Protein AF-X1NJE8-F1 (afdb_monomer_lite)

Sequence (253 aa):
MLQDQKAALQDTVERIIERQIRETLAQQGIFNPIDKYTRLEVGFPPLNFKLDKPPYLLVISPRDKIESMREISLLPSLNLEEIEDIEARVDKLGVSSLVVELGGFGATYPCLVANKASLQFTIDTATEEWMHQYLVFKPLGFLYLLDLTGVSRNYEITTMNETLASMVSKEIGSIVYEKYYSWYENGGNHNQVEGSGFDFNREMREIRGAVDKYLARGEIEQAEEFMEQKRQYLASMGHYIRKLNQAYFAFHG

Radius of gyration: 20.17 Å; chains: 1; bounding box: 46×48×53 Å

Organism: NCBI:txid412755

pLDDT: mean 89.61, std 12.17, range [33.38, 98.06]

Structure (mmCIF, N/CA/C/O backbone):
data_AF-X1NJE8-F1
#
_entry.id   AF-X1NJE8-F1
#
loop_
_atom_site.group_PDB
_atom_site.id
_atom_site.type_symbol
_atom_site.label_atom_id
_atom_site.label_alt_id
_atom_site.label_comp_id
_atom_site.label_asym_id
_atom_site.label_entity_id
_atom_site.label_seq_id
_atom_site.pdbx_PDB_ins_code
_atom_site.Cartn_x
_atom_site.Cartn_y
_atom_site.Cartn_z
_atom_site.occupancy
_atom_site.B_iso_or_equiv
_atom_site.auth_seq_id
_atom_site.auth_comp_id
_atom_site.auth_asym_id
_atom_site.auth_atom_id
_atom_site.pdbx_PDB_model_num
ATOM 1 N N . MET A 1 1 ? -3.732 22.367 -22.765 1.00 62.56 1 MET A N 1
ATOM 2 C CA . MET A 1 1 ? -2.320 22.503 -23.195 1.00 62.56 1 MET A CA 1
ATOM 3 C C . MET A 1 1 ? -1.371 21.640 -22.363 1.00 62.56 1 MET A C 1
ATOM 5 O O . MET A 1 1 ? -0.774 20.744 -22.935 1.00 62.56 1 MET A O 1
ATOM 9 N N . LEU A 1 2 ? -1.253 21.834 -21.037 1.00 73.06 2 LEU A N 1
ATOM 10 C CA . LEU A 1 2 ? -0.348 21.017 -20.200 1.00 73.06 2 LEU A CA 1
ATOM 11 C C . LEU A 1 2 ? -0.831 19.562 -20.017 1.00 73.06 2 LEU A C 1
ATOM 13 O O . LEU A 1 2 ? -0.029 18.636 -20.060 1.00 73.06 2 LEU A O 1
ATOM 17 N N . GLN A 1 3 ? -2.144 19.349 -19.853 1.00 71.62 3 GLN A N 1
ATOM 18 C CA . GLN A 1 3 ? -2.724 17.998 -19.779 1.00 71.62 3 GLN A CA 1
ATOM 19 C C . GLN A 1 3 ? -2.610 17.242 -21.110 1.00 71.62 3 GLN A C 1
ATOM 21 O O . GLN A 1 3 ? -2.271 16.065 -21.105 1.00 71.62 3 GLN A O 1
ATOM 26 N N . ASP A 1 4 ? -2.790 17.929 -22.240 1.00 73.31 4 ASP A N 1
ATOM 27 C CA . ASP A 1 4 ? -2.650 17.329 -23.576 1.00 73.31 4 ASP A CA 1
ATOM 28 C C . ASP A 1 4 ? -1.197 16.926 -23.865 1.00 73.31 4 ASP A C 1
ATOM 30 O O . ASP A 1 4 ? -0.936 15.848 -24.392 1.00 73.31 4 ASP A O 1
ATOM 34 N N . GLN A 1 5 ? -0.231 17.761 -23.461 1.00 74.25 5 GLN A N 1
ATOM 35 C CA . GLN A 1 5 ? 1.196 17.431 -23.536 1.00 74.25 5 GLN A CA 1
ATOM 36 C C . GLN A 1 5 ? 1.556 16.243 -22.640 1.00 74.25 5 GLN A C 1
ATOM 38 O O . GLN A 1 5 ? 2.324 15.374 -23.047 1.00 74.25 5 GLN A O 1
ATOM 43 N N . LYS A 1 6 ? 0.983 16.184 -21.434 1.00 75.62 6 LYS A N 1
ATOM 44 C CA . LYS A 1 6 ? 1.185 15.070 -20.508 1.00 75.62 6 LYS A CA 1
ATOM 45 C C . LYS A 1 6 ? 0.639 13.758 -21.075 1.00 75.62 6 LYS A C 1
ATOM 47 O O . LYS A 1 6 ? 1.356 12.763 -21.065 1.00 75.62 6 LYS A O 1
ATOM 52 N N . ALA A 1 7 ? -0.575 13.774 -21.623 1.00 76.81 7 ALA A N 1
ATOM 53 C CA . ALA A 1 7 ? -1.177 12.612 -22.272 1.00 76.81 7 ALA A CA 1
ATOM 54 C C . ALA A 1 7 ? -0.350 12.142 -23.482 1.00 76.81 7 ALA A C 1
ATOM 56 O O . ALA A 1 7 ? -0.108 10.950 -23.637 1.00 76.81 7 ALA A O 1
ATOM 57 N N . ALA A 1 8 ? 0.164 13.073 -24.294 1.00 82.06 8 ALA A N 1
ATOM 58 C CA . ALA A 1 8 ? 0.998 12.744 -25.453 1.00 82.06 8 ALA A CA 1
ATOM 59 C C . ALA A 1 8 ? 2.352 12.106 -25.081 1.00 82.06 8 ALA A C 1
ATOM 61 O O . ALA A 1 8 ? 2.905 11.325 -25.856 1.00 82.06 8 ALA A O 1
ATOM 62 N N . LEU A 1 9 ? 2.901 12.438 -23.908 1.00 87.12 9 LEU A N 1
ATOM 63 C CA . LEU A 1 9 ? 4.177 11.902 -23.424 1.00 87.12 9 LEU A CA 1
ATOM 64 C C . LEU A 1 9 ? 4.029 10.632 -22.584 1.00 87.12 9 LEU A C 1
ATOM 66 O O . LEU A 1 9 ? 5.023 9.935 -22.382 1.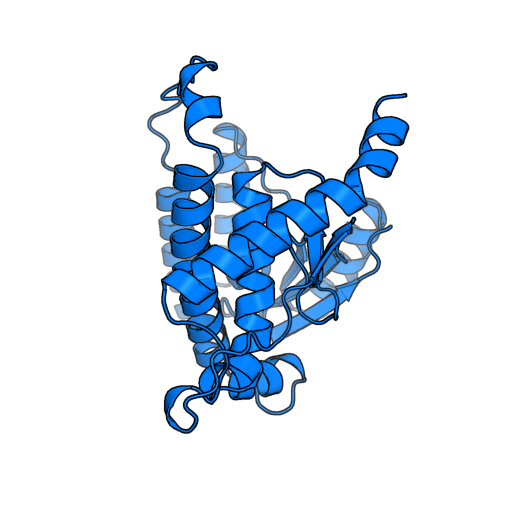00 87.12 9 LEU A O 1
ATOM 70 N N . GLN A 1 10 ? 2.821 10.313 -22.125 1.00 89.06 10 GLN A N 1
ATOM 71 C CA . GLN A 1 10 ? 2.571 9.252 -21.156 1.00 89.06 10 GLN A CA 1
ATOM 72 C C . GLN A 1 10 ? 3.127 7.891 -21.600 1.00 89.06 10 GLN A C 1
ATOM 74 O O . GLN A 1 10 ? 3.989 7.343 -20.918 1.00 89.06 10 GLN A O 1
ATOM 79 N N . ASP A 1 11 ? 2.746 7.404 -22.784 1.00 91.38 11 ASP A N 1
ATOM 80 C CA . ASP A 1 11 ? 3.235 6.118 -23.313 1.00 91.38 11 ASP A CA 1
ATOM 81 C C . ASP A 1 11 ? 4.762 6.094 -23.510 1.00 91.38 11 ASP A C 1
ATOM 83 O O . ASP A 1 11 ? 5.395 5.037 -23.572 1.00 91.38 11 ASP A O 1
ATOM 87 N N . THR A 1 12 ? 5.383 7.260 -23.697 1.00 93.00 12 THR A N 1
ATOM 88 C CA . THR A 1 12 ? 6.843 7.362 -23.821 1.00 93.00 12 THR A CA 1
ATOM 89 C C . THR A 1 12 ? 7.502 7.253 -22.452 1.00 93.00 12 THR A C 1
ATOM 91 O O . THR A 1 12 ? 8.485 6.529 -22.314 1.00 93.00 12 THR A O 1
ATOM 94 N N . VAL A 1 13 ? 6.946 7.926 -21.443 1.00 92.75 13 VAL A N 1
ATOM 95 C CA . VAL A 1 13 ? 7.419 7.868 -20.055 1.00 92.75 13 VAL A CA 1
ATOM 96 C C . VAL A 1 13 ? 7.284 6.454 -19.494 1.00 92.75 13 VAL A C 1
ATOM 98 O O . VAL A 1 13 ? 8.271 5.925 -18.987 1.00 92.75 13 VAL A O 1
ATOM 101 N N . GLU A 1 14 ? 6.119 5.821 -19.655 1.00 95.56 14 GLU A N 1
ATOM 102 C CA . GLU A 1 14 ? 5.864 4.436 -19.230 1.00 95.56 14 GLU A CA 1
ATOM 103 C C . GLU A 1 14 ? 6.935 3.491 -19.793 1.00 95.56 14 GLU A C 1
ATOM 105 O O . GLU A 1 14 ? 7.671 2.863 -19.035 1.00 95.56 14 GLU A O 1
ATOM 110 N N . ARG A 1 15 ? 7.150 3.501 -21.116 1.00 95.94 15 ARG A N 1
ATOM 111 C CA . ARG A 1 15 ? 8.157 2.647 -21.773 1.00 95.94 15 ARG A CA 1
ATOM 112 C C . ARG A 1 15 ? 9.594 2.920 -21.326 1.00 95.94 15 ARG A C 1
ATOM 114 O O . ARG A 1 15 ? 10.413 1.998 -21.296 1.00 95.94 15 ARG A O 1
ATOM 121 N N . ILE A 1 16 ? 9.939 4.178 -21.037 1.00 96.50 16 ILE A N 1
ATOM 122 C CA . ILE A 1 16 ? 11.276 4.535 -20.542 1.00 96.50 16 ILE A CA 1
ATOM 123 C C . ILE A 1 16 ? 11.484 3.951 -19.145 1.00 96.50 16 ILE A C 1
ATOM 125 O O . ILE A 1 16 ? 12.498 3.285 -18.930 1.00 96.50 16 ILE A O 1
ATOM 129 N N . ILE A 1 17 ? 10.528 4.159 -18.238 1.00 96.50 17 ILE A N 1
ATOM 130 C CA . ILE A 1 17 ? 10.595 3.668 -16.858 1.00 96.50 17 ILE A CA 1
ATOM 131 C C . ILE A 1 17 ? 10.585 2.134 -16.840 1.00 96.50 17 ILE A C 1
ATOM 133 O O . ILE A 1 17 ? 11.444 1.530 -16.201 1.00 96.50 17 ILE A O 1
ATOM 137 N N . GLU A 1 18 ? 9.711 1.491 -17.620 1.00 97.31 18 GLU A N 1
ATOM 138 C CA . GLU A 1 18 ? 9.687 0.031 -17.782 1.00 97.31 18 GLU A CA 1
ATOM 139 C C . GLU A 1 18 ? 11.050 -0.511 -18.220 1.00 97.31 18 GLU A C 1
ATOM 141 O O . GLU A 1 18 ? 11.579 -1.477 -17.670 1.00 97.31 18 GLU A O 1
ATOM 146 N N . ARG A 1 19 ? 11.671 0.112 -19.225 1.00 97.25 19 ARG A N 1
ATOM 147 C CA . ARG A 1 19 ? 12.991 -0.324 -19.677 1.00 97.25 19 ARG A CA 1
ATOM 148 C C . ARG A 1 19 ? 14.037 -0.176 -18.572 1.00 97.25 19 ARG A C 1
ATOM 150 O O . ARG A 1 19 ? 14.818 -1.101 -18.382 1.00 97.25 19 ARG A O 1
ATOM 157 N N . GLN A 1 20 ? 14.055 0.953 -17.869 1.00 97.81 20 GLN A N 1
ATOM 158 C CA . GLN A 1 20 ? 15.046 1.235 -16.828 1.00 97.81 20 GLN A CA 1
ATOM 159 C C . GLN A 1 20 ? 14.934 0.269 -15.648 1.00 97.81 20 GLN A C 1
ATOM 161 O O . GLN A 1 20 ? 15.943 -0.303 -15.243 1.00 97.81 20 GLN A O 1
ATOM 166 N N . ILE A 1 21 ? 13.721 0.034 -15.140 1.00 97.81 21 ILE A N 1
ATOM 167 C CA . ILE A 1 21 ? 13.488 -0.925 -14.052 1.00 97.81 21 ILE A CA 1
ATOM 168 C C . ILE A 1 21 ? 13.897 -2.330 -14.506 1.00 97.81 21 ILE A C 1
ATOM 170 O O 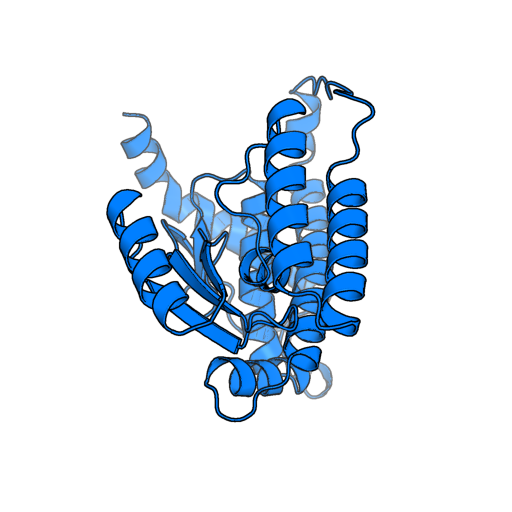. ILE A 1 21 ? 14.650 -3.006 -13.809 1.00 97.81 21 ILE A O 1
ATOM 174 N N . ARG A 1 22 ? 13.479 -2.761 -15.706 1.00 96.81 22 ARG A N 1
ATOM 175 C CA . ARG A 1 22 ? 13.839 -4.082 -16.248 1.00 96.81 22 ARG A CA 1
ATOM 176 C C . ARG A 1 22 ? 15.351 -4.264 -16.395 1.00 96.81 22 ARG A C 1
ATOM 178 O O . ARG A 1 22 ? 15.868 -5.330 -16.074 1.00 96.81 22 ARG A O 1
ATOM 185 N N . GLU A 1 23 ? 16.059 -3.250 -16.890 1.00 96.75 23 GLU A N 1
ATOM 186 C CA . GLU A 1 23 ? 17.522 -3.271 -16.995 1.00 96.75 23 GLU A CA 1
ATOM 187 C C . GLU A 1 23 ? 18.181 -3.381 -15.617 1.00 96.75 23 GLU A C 1
ATOM 189 O O . GLU A 1 23 ? 19.111 -4.167 -15.452 1.00 96.75 23 GLU A O 1
ATOM 194 N N . THR A 1 24 ? 17.690 -2.637 -14.624 1.00 97.56 24 THR A N 1
ATOM 195 C CA . THR A 1 24 ? 18.201 -2.711 -13.251 1.00 97.56 24 THR A CA 1
ATOM 196 C C . THR A 1 24 ? 17.946 -4.082 -12.623 1.00 97.56 24 THR A C 1
ATOM 198 O O . THR A 1 24 ? 18.875 -4.666 -12.074 1.00 97.56 24 THR A O 1
ATOM 201 N N . LEU A 1 25 ? 16.745 -4.652 -12.762 1.00 96.19 25 LEU A N 1
ATOM 202 C CA . LEU A 1 25 ? 16.424 -6.000 -12.269 1.00 96.19 25 LEU A CA 1
ATOM 203 C C . LEU A 1 25 ? 17.357 -7.064 -12.865 1.00 96.19 25 LEU A C 1
ATOM 205 O O . LEU A 1 25 ? 17.932 -7.866 -12.130 1.00 96.19 25 LEU A O 1
ATOM 209 N N . ALA A 1 26 ? 17.581 -7.016 -14.182 1.00 94.38 26 ALA A N 1
ATOM 210 C CA . ALA A 1 26 ? 18.506 -7.918 -14.863 1.00 94.38 26 ALA A CA 1
ATOM 211 C C . ALA A 1 26 ? 19.952 -7.766 -14.354 1.00 94.38 26 ALA A C 1
ATOM 213 O O . ALA A 1 26 ? 20.653 -8.759 -14.176 1.00 94.38 26 ALA A O 1
ATOM 214 N N . GLN A 1 27 ? 20.398 -6.537 -14.066 1.00 95.06 27 GLN A N 1
ATOM 215 C CA . GLN A 1 27 ? 21.717 -6.281 -13.471 1.00 95.06 27 GLN A CA 1
ATOM 216 C C . GLN A 1 27 ? 21.851 -6.842 -12.051 1.00 95.06 27 GLN A C 1
ATOM 218 O O . GLN A 1 27 ? 22.945 -7.252 -11.669 1.00 95.06 27 GLN A O 1
ATOM 223 N N . GLN A 1 28 ? 20.751 -6.902 -11.298 1.00 94.50 28 GLN A N 1
ATOM 224 C CA . GLN A 1 28 ? 20.690 -7.552 -9.985 1.00 94.50 28 GLN A CA 1
ATOM 225 C C . GLN A 1 28 ? 20.483 -9.077 -10.071 1.00 94.50 28 GLN A C 1
ATOM 227 O O . GLN A 1 28 ? 20.353 -9.744 -9.046 1.00 94.50 28 GLN A O 1
ATOM 232 N N . GLY A 1 29 ? 20.454 -9.654 -11.277 1.00 92.38 29 GLY A N 1
ATOM 233 C CA . GLY A 1 29 ? 20.267 -11.091 -11.480 1.00 92.38 29 GLY A CA 1
ATOM 234 C C . GLY A 1 29 ? 18.836 -11.582 -11.235 1.00 92.38 29 GLY A C 1
ATOM 235 O O . GLY A 1 29 ? 18.640 -12.768 -10.971 1.00 92.38 29 GLY A O 1
ATOM 236 N N . ILE A 1 30 ? 17.845 -10.688 -11.292 1.00 93.00 30 ILE A N 1
ATOM 237 C CA . ILE A 1 30 ? 16.425 -11.008 -11.127 1.00 93.00 30 ILE A CA 1
ATOM 238 C C . ILE A 1 30 ? 15.789 -11.075 -12.518 1.00 93.00 30 ILE A C 1
ATOM 240 O O . ILE A 1 30 ? 15.550 -10.040 -13.142 1.00 93.00 30 ILE A O 1
ATOM 244 N N . PHE A 1 31 ? 15.498 -12.285 -13.004 1.00 92.75 31 PHE A N 1
ATOM 245 C CA . PHE A 1 31 ? 14.910 -12.483 -14.331 1.00 92.75 31 PHE A CA 1
ATOM 246 C C . PHE A 1 31 ? 13.511 -13.075 -14.236 1.00 92.75 31 PHE A C 1
ATOM 248 O O . PHE A 1 31 ? 12.556 -12.448 -14.685 1.00 92.75 31 PHE A O 1
ATOM 255 N N . ASN A 1 32 ? 13.360 -14.254 -13.633 1.00 92.81 32 ASN A N 1
ATOM 256 C CA . ASN A 1 32 ? 12.074 -14.923 -13.491 1.00 92.81 32 ASN A CA 1
ATOM 257 C C . ASN A 1 32 ? 11.948 -15.760 -12.201 1.00 92.81 32 ASN A C 1
ATOM 259 O O . ASN A 1 32 ? 12.926 -16.053 -11.507 1.00 92.81 32 ASN A O 1
ATOM 263 N N . PRO A 1 33 ? 10.726 -16.180 -11.829 1.00 90.81 33 PRO A N 1
ATOM 264 C CA . PRO A 1 33 ? 10.485 -16.893 -10.580 1.00 90.81 33 PRO A CA 1
ATOM 265 C C . PRO A 1 33 ? 11.098 -18.299 -10.517 1.00 90.81 33 PRO A C 1
ATOM 267 O O . PRO A 1 33 ? 11.122 -18.898 -9.440 1.00 90.81 33 PRO A O 1
ATOM 270 N N . ILE A 1 34 ? 11.633 -18.832 -11.614 1.00 87.12 34 ILE A N 1
ATOM 271 C CA . ILE A 1 34 ? 12.234 -20.169 -11.682 1.00 87.12 34 ILE A CA 1
ATOM 272 C C . ILE A 1 34 ? 13.732 -20.139 -12.026 1.00 87.12 34 ILE A C 1
ATOM 274 O O . ILE A 1 34 ? 14.297 -21.188 -12.329 1.00 87.12 34 ILE A O 1
ATOM 278 N N . ASP A 1 35 ? 14.408 -18.993 -11.884 1.00 81.69 35 ASP A N 1
ATOM 279 C CA . ASP A 1 35 ? 15.857 -18.829 -12.133 1.00 81.69 35 ASP A CA 1
ATOM 280 C C . ASP A 1 35 ? 16.742 -19.796 -11.330 1.00 81.69 35 ASP A C 1
ATOM 282 O O . ASP A 1 35 ? 17.837 -20.165 -11.741 1.00 81.69 35 ASP A O 1
ATOM 286 N N . LYS A 1 36 ? 16.265 -20.282 -10.177 1.00 79.06 36 LYS A N 1
ATOM 287 C CA . LYS A 1 36 ? 16.987 -21.308 -9.400 1.00 79.06 36 LYS A CA 1
ATOM 288 C C . LYS A 1 36 ? 17.002 -22.682 -10.081 1.00 79.06 36 LYS A C 1
ATOM 290 O O . LYS A 1 36 ? 17.849 -23.511 -9.760 1.00 79.06 36 LYS A O 1
ATOM 295 N N . TYR A 1 37 ? 16.058 -22.932 -10.983 1.00 83.00 37 TYR A N 1
ATOM 296 C CA . TYR A 1 37 ? 15.859 -24.210 -11.670 1.00 83.00 37 TYR A CA 1
ATOM 297 C C . TYR A 1 37 ? 16.186 -24.132 -13.164 1.00 83.00 37 TYR A C 1
ATOM 299 O O . TYR A 1 37 ? 16.364 -25.164 -13.808 1.00 83.00 37 TYR A O 1
ATOM 307 N N . THR A 1 38 ? 16.274 -22.923 -13.722 1.00 78.06 38 THR A N 1
ATOM 308 C CA . THR A 1 38 ? 16.538 -22.685 -15.142 1.00 78.06 38 THR A CA 1
ATOM 309 C C . THR A 1 38 ? 17.635 -21.639 -15.303 1.00 78.06 38 THR A C 1
ATOM 311 O O . THR A 1 38 ? 17.716 -20.701 -14.527 1.00 78.06 38 THR A O 1
ATOM 314 N N . ARG A 1 39 ? 18.483 -21.773 -16.327 1.00 80.31 39 ARG A N 1
ATOM 315 C CA . ARG A 1 39 ? 19.496 -20.754 -16.674 1.00 80.31 39 ARG A CA 1
ATOM 316 C C . ARG A 1 39 ? 18.953 -19.724 -17.670 1.00 80.31 39 ARG A C 1
ATOM 318 O O . ARG A 1 39 ? 19.695 -19.229 -18.512 1.00 80.31 39 ARG A O 1
ATOM 325 N N . LEU A 1 40 ? 17.639 -19.516 -17.675 1.00 84.56 40 LEU A N 1
ATOM 326 C CA . LEU A 1 40 ? 16.979 -18.691 -18.672 1.00 84.56 40 LEU A CA 1
ATOM 327 C C . LEU A 1 40 ? 16.975 -17.235 -18.196 1.00 84.56 40 LEU A C 1
ATOM 329 O O . LEU A 1 40 ? 16.181 -16.868 -17.342 1.00 84.56 40 LEU A O 1
ATOM 333 N N . GLU A 1 41 ? 17.824 -16.398 -18.785 1.00 87.00 41 GLU A N 1
ATOM 334 C CA . GLU A 1 41 ? 17.909 -14.957 -18.492 1.00 87.00 41 GLU A CA 1
ATOM 335 C C . GLU A 1 41 ? 16.786 -14.167 -19.195 1.00 87.00 41 GLU A C 1
ATOM 337 O O . GLU A 1 41 ? 17.013 -13.195 -19.914 1.00 87.00 41 GLU A O 1
ATOM 342 N N . VAL A 1 42 ? 15.542 -14.629 -19.041 1.00 88.94 42 VAL A N 1
ATOM 343 C CA . VAL A 1 42 ? 14.348 -13.983 -19.600 1.00 88.94 42 VAL A CA 1
ATOM 344 C C . VAL A 1 42 ? 13.562 -13.327 -18.475 1.00 88.94 42 VAL A C 1
ATOM 346 O O . VAL A 1 42 ? 13.204 -13.988 -17.502 1.00 88.94 42 VAL A O 1
ATOM 349 N N . GLY A 1 43 ? 13.266 -12.036 -18.646 1.00 89.94 43 GLY A N 1
ATOM 350 C CA . GLY A 1 43 ? 12.432 -11.258 -17.733 1.00 89.94 43 GLY A CA 1
ATOM 351 C C . GLY A 1 43 ? 10.981 -11.742 -17.730 1.00 89.94 43 GLY A C 1
ATOM 352 O O . GLY A 1 43 ? 10.282 -11.600 -18.735 1.00 89.94 43 GLY A O 1
ATOM 353 N N . PHE A 1 44 ? 10.524 -12.294 -16.610 1.00 92.44 44 PHE A N 1
ATOM 354 C CA . PHE A 1 44 ? 9.145 -12.713 -16.386 1.00 92.44 44 PHE A CA 1
ATOM 355 C C . PHE A 1 44 ? 8.743 -12.497 -14.910 1.00 92.44 44 PHE A C 1
ATOM 357 O O . PHE A 1 44 ? 9.535 -12.814 -14.027 1.00 92.44 44 PHE A O 1
ATOM 364 N N . PRO A 1 45 ? 7.521 -12.023 -14.605 1.00 93.81 45 PRO A N 1
ATOM 365 C CA . PRO A 1 45 ? 6.518 -11.519 -15.543 1.00 93.81 45 PRO A CA 1
ATOM 366 C C . PRO A 1 45 ? 7.028 -10.281 -16.301 1.00 93.81 45 PRO A C 1
ATOM 368 O O . PRO A 1 45 ? 7.933 -9.598 -15.815 1.00 93.81 45 PRO A O 1
ATOM 371 N N . PRO A 1 46 ? 6.524 -9.987 -17.513 1.00 94.00 46 PRO A N 1
ATOM 372 C CA . PRO A 1 46 ? 6.986 -8.815 -18.242 1.00 94.00 46 PRO A CA 1
ATOM 373 C C . PRO A 1 46 ? 6.538 -7.552 -17.505 1.00 94.00 46 PRO A C 1
ATOM 375 O O . PRO A 1 46 ? 5.349 -7.387 -17.241 1.00 94.00 46 PRO A O 1
ATOM 378 N N . LEU A 1 47 ? 7.479 -6.664 -17.196 1.00 94.69 47 LEU A N 1
ATOM 379 C CA . LEU A 1 47 ? 7.183 -5.381 -16.568 1.00 94.69 47 LEU A CA 1
ATOM 380 C C . LEU A 1 47 ? 6.355 -4.504 -17.514 1.00 94.69 47 LEU A C 1
ATOM 382 O O . LEU A 1 47 ? 6.820 -4.187 -18.611 1.00 94.69 47 LEU A O 1
ATOM 386 N N . ASN A 1 48 ? 5.144 -4.147 -17.088 1.00 95.25 48 ASN A N 1
ATOM 387 C CA . ASN A 1 48 ? 4.215 -3.322 -17.851 1.00 95.25 48 ASN A CA 1
ATOM 388 C C . ASN A 1 48 ? 3.266 -2.585 -16.900 1.00 95.25 48 ASN A C 1
ATOM 390 O O . ASN A 1 48 ? 2.591 -3.234 -16.093 1.00 95.25 48 ASN A O 1
ATOM 394 N N . PHE A 1 49 ? 3.209 -1.259 -17.001 1.00 95.88 49 PHE A N 1
ATOM 395 C CA . PHE A 1 49 ? 2.343 -0.438 -16.157 1.00 95.88 49 PHE A CA 1
ATOM 396 C C . PHE A 1 49 ? 1.720 0.729 -16.924 1.00 95.88 49 PHE A C 1
ATOM 398 O O . PHE A 1 49 ? 2.241 1.189 -17.938 1.00 95.88 49 PHE A O 1
ATOM 405 N N . LYS A 1 50 ? 0.593 1.232 -16.415 1.00 95.25 50 LYS A N 1
ATOM 406 C CA . LYS A 1 50 ? -0.094 2.415 -16.935 1.00 95.25 50 LYS A CA 1
ATOM 407 C C . LYS A 1 50 ? -0.213 3.508 -15.887 1.00 95.25 50 LYS A C 1
ATOM 409 O O . LYS A 1 50 ? -0.631 3.264 -14.758 1.00 95.25 50 LYS A O 1
ATOM 414 N N . LEU A 1 51 ? 0.121 4.730 -16.291 1.00 92.94 51 LEU A N 1
ATOM 415 C CA . LEU A 1 51 ? -0.056 5.944 -15.503 1.00 92.94 51 LEU A CA 1
ATOM 416 C C . LEU A 1 51 ? -1.510 6.416 -15.580 1.00 92.94 51 LEU A C 1
ATOM 418 O O . LEU A 1 51 ? -1.862 7.293 -16.370 1.00 92.94 51 LEU A O 1
ATOM 422 N N . ASP A 1 52 ? -2.363 5.868 -14.729 1.00 90.94 52 ASP A N 1
ATOM 423 C CA . ASP A 1 52 ? -3.788 6.206 -14.689 1.00 90.94 52 ASP A CA 1
ATOM 424 C C . ASP A 1 52 ? -4.252 6.461 -13.247 1.00 90.94 52 ASP A C 1
ATOM 426 O O . ASP A 1 52 ? -3.430 6.566 -12.335 1.00 90.94 52 ASP A O 1
ATOM 430 N N . LYS A 1 53 ? -5.557 6.639 -13.030 1.00 88.50 53 LYS A N 1
ATOM 431 C CA . LYS A 1 53 ? -6.162 6.697 -11.700 1.00 88.50 53 LYS A CA 1
ATOM 432 C C . LYS A 1 53 ? -6.503 5.272 -11.235 1.00 88.50 53 LYS A C 1
ATOM 434 O O . LYS A 1 53 ? -7.428 4.676 -11.793 1.00 88.50 53 LYS A O 1
ATOM 439 N N . PRO A 1 54 ? -5.811 4.728 -10.215 1.00 91.19 54 PRO A N 1
ATOM 440 C CA . PRO A 1 54 ? -6.185 3.451 -9.619 1.00 91.19 54 PRO A CA 1
ATOM 441 C C . PRO A 1 54 ? -7.601 3.500 -9.018 1.00 91.19 54 PRO A C 1
ATOM 443 O O . PRO A 1 54 ? -8.099 4.589 -8.703 1.00 91.19 54 PRO A O 1
ATOM 446 N N . PRO A 1 55 ? -8.266 2.344 -8.837 1.00 92.31 55 PRO A N 1
ATOM 447 C CA . PRO A 1 55 ? -9.520 2.294 -8.094 1.00 92.31 55 PRO A CA 1
ATOM 448 C C . PRO A 1 55 ? -9.321 2.792 -6.656 1.00 92.31 55 PRO A C 1
ATOM 450 O O . PRO A 1 55 ? -8.231 2.693 -6.090 1.00 92.31 55 PRO A O 1
ATOM 453 N N . TYR A 1 56 ? -10.394 3.292 -6.044 1.00 94.12 56 TYR A N 1
ATOM 454 C CA . TYR A 1 56 ? -10.416 3.442 -4.590 1.00 94.12 56 TYR A CA 1
ATOM 455 C C . TYR A 1 56 ? -10.496 2.058 -3.940 1.00 94.12 56 TYR A C 1
ATOM 457 O O . TYR A 1 56 ? -11.031 1.118 -4.533 1.00 94.12 56 TYR A O 1
ATOM 465 N N . LEU A 1 57 ? -10.014 1.933 -2.710 1.00 93.94 57 LEU A N 1
ATOM 466 C CA . LEU A 1 57 ? -10.123 0.703 -1.936 1.00 93.94 57 LEU A CA 1
ATOM 467 C C . LEU A 1 57 ? -10.920 0.964 -0.664 1.00 93.94 57 LEU A C 1
ATOM 469 O O . LEU A 1 57 ? -10.568 1.843 0.114 1.00 93.94 57 LEU A O 1
ATOM 473 N N . LEU A 1 58 ? -11.992 0.206 -0.451 1.00 96.25 58 LEU A N 1
ATOM 474 C CA . LEU A 1 58 ? -12.690 0.151 0.827 1.00 96.25 58 LEU A CA 1
ATOM 475 C C . LEU A 1 58 ? -12.025 -0.904 1.704 1.00 96.25 58 LEU A C 1
ATOM 477 O O . LEU A 1 58 ? -12.171 -2.099 1.451 1.00 96.25 58 LEU A O 1
ATOM 481 N N . VAL A 1 59 ? -11.347 -0.445 2.744 1.00 94.94 59 VAL A N 1
ATOM 482 C CA . VAL A 1 59 ? -10.745 -1.259 3.795 1.00 94.94 59 VAL A CA 1
ATOM 483 C C . VAL A 1 59 ? -11.758 -1.412 4.919 1.00 94.94 59 VAL A C 1
ATOM 485 O O . VAL A 1 59 ? -12.303 -0.427 5.421 1.00 94.94 59 VAL A O 1
ATOM 488 N N . ILE A 1 60 ? -12.024 -2.653 5.313 1.00 95.38 60 ILE A N 1
ATOM 489 C CA . ILE A 1 60 ? -12.939 -2.996 6.399 1.00 95.38 60 ILE A CA 1
ATOM 490 C C . ILE A 1 60 ? -12.145 -3.731 7.468 1.00 95.38 60 ILE A C 1
ATOM 492 O O . ILE A 1 60 ? -11.551 -4.774 7.205 1.00 95.38 60 ILE A O 1
ATOM 496 N N . SER A 1 61 ? -12.187 -3.208 8.683 1.00 95.06 61 SER A N 1
ATOM 497 C CA . SER A 1 61 ? -11.486 -3.722 9.852 1.00 95.06 61 SER A CA 1
ATOM 498 C C . SER A 1 61 ? -12.489 -4.000 10.972 1.00 95.06 61 SER A C 1
ATOM 500 O O . SER A 1 61 ? -13.472 -3.264 11.106 1.00 95.06 61 SER A O 1
ATOM 502 N N . PRO A 1 62 ? -12.315 -5.059 11.775 1.00 95.19 62 PRO A N 1
ATOM 503 C CA . PRO A 1 62 ? -13.118 -5.213 12.975 1.00 95.19 62 PRO A CA 1
ATOM 504 C C . PRO A 1 62 ? -12.757 -4.107 13.980 1.00 95.19 62 PRO A C 1
ATOM 506 O O . PRO A 1 62 ? -11.689 -3.501 13.919 1.00 95.19 62 PRO A O 1
ATOM 509 N N . ARG A 1 63 ? -13.663 -3.805 14.910 1.00 96.25 63 ARG A N 1
ATOM 510 C CA . ARG A 1 63 ? -13.441 -2.708 15.869 1.00 96.25 63 ARG A CA 1
ATOM 511 C C . ARG A 1 63 ? -12.503 -3.090 17.014 1.00 96.25 63 ARG A C 1
ATOM 513 O O . ARG A 1 63 ? -11.900 -2.215 17.627 1.00 96.25 63 ARG A O 1
ATOM 520 N N . ASP A 1 64 ? -12.385 -4.383 17.300 1.00 95.62 64 ASP A N 1
ATOM 521 C CA . ASP A 1 64 ? -11.671 -4.945 18.450 1.00 95.62 64 ASP A CA 1
ATOM 522 C C . ASP A 1 64 ? -10.197 -5.288 18.176 1.00 95.62 64 ASP A C 1
ATOM 524 O O . ASP A 1 64 ? -9.476 -5.638 19.106 1.00 95.62 64 ASP A O 1
ATOM 528 N N . LYS A 1 65 ? -9.723 -5.172 16.929 1.00 93.50 65 LYS A N 1
ATOM 529 C CA . LYS A 1 65 ? -8.319 -5.398 16.551 1.00 93.50 65 LYS A CA 1
ATOM 530 C C . LYS A 1 65 ? -7.951 -4.648 15.273 1.00 93.50 65 LYS A C 1
ATOM 532 O O . LYS A 1 65 ? -8.794 -4.435 14.408 1.00 93.50 65 LYS A O 1
ATOM 537 N N . ILE A 1 66 ? -6.678 -4.287 15.135 1.00 92.38 66 ILE A N 1
ATOM 538 C CA . ILE A 1 66 ? -6.144 -3.680 13.911 1.00 92.38 66 ILE A CA 1
ATOM 539 C C . ILE A 1 66 ? -5.777 -4.794 12.928 1.00 92.38 66 ILE A C 1
ATOM 541 O O . ILE A 1 66 ? -4.684 -5.352 12.977 1.00 92.38 66 ILE A O 1
ATOM 545 N N . GLU A 1 67 ? -6.712 -5.127 12.047 1.00 90.38 67 GLU A N 1
ATOM 546 C CA . GLU A 1 67 ? -6.544 -6.143 11.003 1.00 90.38 67 GLU A CA 1
ATOM 547 C C . GLU A 1 67 ? -7.440 -5.800 9.807 1.00 90.38 67 GLU A C 1
ATOM 549 O O . GLU A 1 67 ? -8.567 -5.333 9.994 1.00 90.38 67 GLU A O 1
ATOM 554 N N . SER A 1 68 ? -6.976 -6.042 8.580 1.00 85.38 68 SER A N 1
ATOM 555 C CA . SER A 1 68 ? -7.831 -5.937 7.394 1.00 85.38 68 SER A CA 1
ATOM 556 C C . SER A 1 68 ? -8.703 -7.194 7.293 1.00 85.38 68 SER A C 1
ATOM 558 O O . SER A 1 68 ? -8.220 -8.287 7.011 1.00 85.38 68 SER A O 1
ATOM 560 N N . MET A 1 69 ? -10.006 -7.069 7.565 1.00 85.88 69 MET A N 1
ATOM 561 C CA . MET A 1 69 ? -10.963 -8.176 7.431 1.00 85.88 69 MET A CA 1
ATOM 562 C C . MET A 1 69 ? -11.402 -8.358 5.979 1.00 85.88 69 MET A C 1
ATOM 564 O O . MET A 1 69 ? -11.722 -9.476 5.557 1.00 85.88 69 MET A O 1
ATOM 568 N N . ARG A 1 70 ? -11.534 -7.260 5.233 1.00 85.81 70 ARG A N 1
ATOM 569 C CA . ARG A 1 70 ? -11.936 -7.292 3.829 1.00 85.81 70 ARG A CA 1
ATOM 570 C C . ARG A 1 70 ? -11.526 -6.014 3.125 1.00 85.81 70 ARG A C 1
ATOM 572 O O . ARG A 1 70 ? -11.719 -4.926 3.656 1.00 85.81 70 ARG A O 1
ATOM 579 N N . GLU A 1 71 ? -11.111 -6.176 1.880 1.00 89.12 71 GLU A N 1
ATOM 580 C CA . GLU A 1 71 ? -10.814 -5.077 0.975 1.00 89.12 71 GLU A CA 1
ATOM 581 C C . GLU A 1 71 ? -11.690 -5.198 -0.269 1.00 89.12 71 GLU A C 1
ATOM 583 O O . GLU A 1 71 ? -11.919 -6.296 -0.787 1.00 89.12 71 GLU A O 1
ATOM 588 N N . ILE A 1 72 ? -12.276 -4.083 -0.698 1.00 90.38 72 ILE A N 1
ATOM 589 C CA . ILE A 1 72 ? -13.195 -4.045 -1.837 1.00 90.38 72 ILE A CA 1
ATOM 590 C C . ILE A 1 72 ? -12.785 -2.900 -2.752 1.00 90.38 72 ILE A C 1
ATOM 592 O O . ILE A 1 72 ? -12.823 -1.738 -2.354 1.00 90.38 72 ILE A O 1
ATOM 596 N N . SER A 1 73 ? -12.429 -3.224 -3.994 1.00 91.94 73 SER A N 1
ATOM 597 C CA . SER A 1 73 ? -12.163 -2.214 -5.015 1.00 91.94 73 SER A CA 1
ATOM 598 C C . SER A 1 73 ? -13.445 -1.461 -5.368 1.00 91.94 73 SER A C 1
ATOM 600 O O . SER A 1 73 ? -14.491 -2.056 -5.636 1.00 91.94 73 SER A O 1
ATOM 602 N N . LEU A 1 74 ? -13.345 -0.140 -5.386 1.00 93.00 74 LEU A N 1
ATOM 603 C CA . LEU A 1 74 ? -14.407 0.796 -5.713 1.00 93.00 74 LEU A CA 1
ATOM 604 C C . LEU A 1 74 ? -14.083 1.550 -7.007 1.00 93.00 74 LEU A C 1
ATOM 606 O O . LEU A 1 74 ? -12.957 1.545 -7.505 1.00 93.00 74 LEU A O 1
ATOM 610 N N . LEU A 1 75 ? -15.086 2.234 -7.554 1.00 89.44 75 LEU A N 1
ATOM 611 C CA . LEU A 1 75 ? -14.912 3.031 -8.764 1.00 89.44 75 LEU A CA 1
ATOM 612 C C . LEU A 1 75 ? -13.973 4.222 -8.511 1.00 89.44 75 LEU A C 1
ATOM 614 O O . LEU A 1 75 ? -14.134 4.914 -7.510 1.00 89.44 75 LEU A O 1
ATOM 618 N N . PRO A 1 76 ? -13.052 4.544 -9.435 1.00 86.75 76 PRO A N 1
ATOM 619 C CA . PRO A 1 76 ? -12.137 5.675 -9.280 1.00 86.75 76 PRO A CA 1
ATOM 620 C C . PRO A 1 76 ? -12.833 7.043 -9.408 1.00 86.75 76 PRO A C 1
ATOM 622 O O . PRO A 1 76 ? -12.226 8.072 -9.121 1.00 86.75 76 PRO A O 1
ATOM 625 N N . SER A 1 77 ? -14.091 7.098 -9.853 1.00 88.75 77 SER A N 1
ATOM 626 C CA . SER A 1 77 ? -14.845 8.340 -10.080 1.00 88.75 77 SER A CA 1
ATOM 627 C C . SER A 1 77 ? -15.663 8.819 -8.877 1.00 88.75 77 SER A C 1
ATOM 629 O O . SER A 1 77 ? -16.424 9.770 -9.035 1.00 88.75 77 SER A O 1
ATOM 631 N N . LEU A 1 78 ? -15.535 8.174 -7.711 1.00 91.88 78 LEU A N 1
ATOM 632 C CA . LEU A 1 78 ? -16.300 8.548 -6.520 1.00 91.88 78 LEU A CA 1
ATOM 633 C C . LEU A 1 78 ? -15.898 9.932 -6.001 1.00 91.88 78 LEU A C 1
ATOM 635 O O . LEU A 1 78 ? -14.711 10.270 -5.938 1.00 91.88 78 LEU A O 1
ATOM 639 N N . ASN A 1 79 ? -16.897 10.720 -5.620 1.00 94.06 79 ASN A N 1
ATOM 640 C CA . ASN A 1 79 ? -16.715 11.979 -4.911 1.00 94.06 79 ASN A CA 1
ATOM 641 C C . ASN A 1 79 ? -16.708 11.764 -3.383 1.00 94.06 79 ASN A C 1
ATOM 643 O O . ASN A 1 79 ? -16.958 10.665 -2.892 1.00 94.06 79 ASN A O 1
ATOM 647 N N . LEU A 1 80 ? -16.390 12.816 -2.620 1.00 93.50 80 LEU A N 1
ATOM 648 C CA . LEU A 1 80 ? -16.247 12.716 -1.164 1.00 93.50 80 LEU A CA 1
ATOM 649 C C . LEU A 1 80 ? -17.556 12.336 -0.452 1.00 93.50 80 LEU A C 1
ATOM 651 O O . LEU A 1 80 ? -17.518 11.536 0.474 1.00 93.50 80 LEU A O 1
ATOM 655 N N . GLU A 1 81 ? -18.696 12.862 -0.896 1.00 95.94 81 GLU A N 1
ATOM 656 C CA . GLU A 1 81 ? -20.003 12.553 -0.303 1.00 95.94 81 GLU A CA 1
ATOM 657 C C . GLU A 1 81 ? -20.361 11.073 -0.506 1.00 95.94 81 GLU A C 1
ATOM 659 O O . GLU A 1 81 ? -20.808 10.403 0.421 1.00 95.94 81 GLU A O 1
ATOM 664 N N . GLU A 1 82 ? -20.086 10.529 -1.695 1.00 96.81 82 GLU A N 1
ATOM 665 C CA . GLU A 1 82 ? -20.275 9.101 -1.981 1.00 96.81 82 GLU A CA 1
ATOM 666 C C . GLU A 1 82 ? -19.351 8.223 -1.131 1.00 96.81 82 GLU A C 1
ATOM 668 O O . GLU A 1 82 ? -19.767 7.173 -0.641 1.00 96.81 82 GLU A O 1
ATOM 673 N N . ILE A 1 83 ? -18.100 8.652 -0.937 1.00 96.38 83 ILE A N 1
ATOM 674 C CA . ILE A 1 83 ? -17.140 7.968 -0.065 1.00 96.38 83 ILE A CA 1
ATOM 675 C C . ILE A 1 83 ? -17.664 7.921 1.376 1.00 96.38 83 ILE A C 1
ATOM 677 O O . ILE A 1 83 ? -17.677 6.854 1.990 1.00 96.38 83 ILE A O 1
ATOM 681 N N . GLU A 1 84 ? -18.115 9.056 1.906 1.00 96.06 84 GLU A N 1
ATOM 682 C CA . GLU A 1 84 ? -18.633 9.159 3.271 1.00 96.06 84 GLU A CA 1
ATOM 683 C C . GLU A 1 84 ? -19.936 8.364 3.459 1.00 96.06 84 GLU A C 1
ATOM 685 O O . GLU A 1 84 ? -20.094 7.709 4.491 1.00 96.06 84 GLU A O 1
ATOM 690 N N . ASP A 1 85 ? -20.834 8.332 2.464 1.00 97.25 85 ASP A N 1
ATOM 691 C CA . ASP A 1 85 ? -22.039 7.485 2.505 1.00 97.25 85 ASP A CA 1
ATOM 692 C C . ASP A 1 85 ? -21.685 5.994 2.555 1.00 97.25 85 ASP A C 1
ATOM 694 O O . ASP A 1 85 ? -22.232 5.248 3.375 1.00 97.25 85 ASP A O 1
ATOM 698 N N . ILE A 1 86 ? -20.747 5.548 1.709 1.00 97.00 86 ILE A N 1
ATOM 699 C CA . ILE A 1 86 ? -20.285 4.155 1.694 1.00 97.00 86 ILE A CA 1
ATOM 700 C C . ILE A 1 86 ? -19.729 3.776 3.066 1.00 97.00 86 ILE A C 1
ATOM 702 O O . ILE A 1 86 ? -20.148 2.766 3.637 1.00 97.00 86 ILE A O 1
ATOM 706 N N . GLU A 1 87 ? -18.831 4.591 3.618 1.00 97.56 87 GLU A N 1
ATOM 707 C CA . GLU A 1 87 ? -18.252 4.350 4.939 1.00 97.56 87 GLU A CA 1
ATOM 708 C C . GLU A 1 87 ? -19.314 4.323 6.037 1.00 97.56 87 GLU A C 1
ATOM 710 O O . GLU A 1 87 ? -19.377 3.366 6.803 1.00 97.56 87 GLU A O 1
ATOM 715 N N . ALA A 1 88 ? -20.214 5.308 6.078 1.00 96.81 88 ALA A N 1
ATOM 716 C CA . ALA A 1 88 ? -21.263 5.380 7.091 1.00 96.81 88 ALA A CA 1
ATOM 717 C C . ALA A 1 88 ? -22.215 4.174 7.037 1.00 96.81 88 ALA A C 1
ATOM 719 O O . ALA A 1 88 ? -22.718 3.712 8.065 1.00 96.81 88 ALA A O 1
ATOM 720 N N . ARG A 1 89 ? -22.489 3.641 5.841 1.00 97.44 89 ARG A N 1
ATOM 721 C CA . ARG A 1 89 ? -23.307 2.432 5.665 1.00 97.44 89 ARG A CA 1
ATOM 722 C C . ARG A 1 89 ? -22.589 1.175 6.132 1.00 97.44 89 ARG A C 1
ATOM 724 O O . ARG A 1 89 ? -23.245 0.297 6.688 1.00 97.44 89 ARG A O 1
ATOM 731 N N . VAL A 1 90 ? -21.281 1.086 5.913 1.00 96.94 90 VAL A N 1
ATOM 732 C CA . VAL A 1 90 ? -20.461 -0.041 6.371 1.00 96.94 90 VAL A CA 1
ATOM 733 C C . VAL A 1 90 ? -20.267 0.021 7.886 1.00 96.94 90 VAL A C 1
ATOM 735 O O . VAL A 1 90 ? -20.446 -0.995 8.551 1.00 96.94 90 VAL A O 1
ATOM 738 N N . ASP A 1 91 ? -20.023 1.203 8.451 1.00 95.38 91 ASP A N 1
ATOM 739 C CA . ASP A 1 91 ? -19.831 1.403 9.892 1.00 95.38 91 ASP A CA 1
ATOM 740 C C . ASP A 1 91 ? -21.077 0.976 10.702 1.00 95.38 91 ASP A C 1
ATOM 742 O O . ASP A 1 91 ? -20.965 0.398 11.786 1.00 95.38 91 ASP A O 1
ATOM 746 N N . LYS A 1 92 ? -22.290 1.131 10.140 1.00 96.75 92 LYS A N 1
ATOM 747 C CA . LYS A 1 92 ? -23.554 0.626 10.729 1.00 96.75 92 LYS A CA 1
ATOM 748 C C . LYS A 1 92 ? -23.606 -0.896 10.904 1.00 96.75 92 LYS A C 1
ATOM 750 O O . LYS A 1 92 ? -24.464 -1.384 11.637 1.00 96.75 92 LYS A O 1
ATOM 755 N N . LEU A 1 93 ? -22.719 -1.645 10.251 1.00 96.25 93 LEU A N 1
ATOM 756 C CA . LEU A 1 93 ? -22.591 -3.095 10.420 1.00 96.25 93 LEU A CA 1
ATOM 757 C C . LEU A 1 93 ? -21.738 -3.473 11.644 1.00 96.25 93 LEU A C 1
ATOM 759 O O . LEU A 1 93 ? -21.497 -4.657 11.867 1.00 96.25 93 LEU A O 1
ATOM 763 N N . GLY A 1 94 ? -21.289 -2.495 12.441 1.00 95.50 94 GLY A N 1
ATOM 764 C CA . GLY A 1 94 ? -20.491 -2.730 13.646 1.00 95.50 94 GLY A CA 1
ATOM 765 C C . GLY A 1 94 ? -19.003 -2.955 13.367 1.00 95.50 94 GLY A C 1
ATOM 766 O O . GLY A 1 94 ? -18.319 -3.581 14.172 1.00 95.50 94 GLY A O 1
ATOM 767 N N . VAL A 1 95 ? -18.507 -2.456 12.235 1.00 96.62 95 VAL A N 1
ATOM 768 C CA . VAL A 1 95 ? -17.107 -2.557 11.789 1.00 96.62 95 VAL A CA 1
ATOM 769 C C . VAL A 1 95 ? -16.516 -1.162 11.590 1.00 96.62 95 VAL A C 1
ATOM 771 O O . VAL A 1 95 ? -17.257 -0.187 11.516 1.00 96.62 95 VAL A O 1
ATOM 774 N N . SER A 1 96 ? -15.195 -1.069 11.476 1.00 96.56 96 SER A N 1
ATOM 775 C CA . SER A 1 96 ? -14.501 0.156 11.080 1.00 96.56 96 SER A CA 1
ATOM 776 C C . SER A 1 96 ? -14.223 0.126 9.583 1.00 96.56 96 SER A C 1
ATOM 778 O O . SER A 1 96 ? -13.666 -0.847 9.076 1.00 96.56 96 SER A O 1
ATOM 780 N N . SER A 1 97 ? -14.578 1.190 8.867 1.00 97.25 97 SER A N 1
ATOM 781 C CA . SER A 1 97 ? -14.306 1.314 7.431 1.00 97.25 97 SER A CA 1
ATOM 782 C C . SER A 1 97 ? -13.444 2.520 7.078 1.00 97.25 97 SER A C 1
ATOM 784 O O . SER A 1 97 ? -13.480 3.552 7.760 1.00 97.25 97 SER A O 1
ATOM 786 N N . LEU A 1 98 ? -12.684 2.395 5.993 1.00 97.31 98 LEU A N 1
ATOM 787 C CA . LEU A 1 98 ? -11.949 3.491 5.379 1.00 97.31 98 LEU A CA 1
ATOM 788 C C . LEU A 1 98 ? -11.856 3.283 3.867 1.00 97.31 98 LEU A C 1
ATOM 790 O O . LEU A 1 98 ? -11.385 2.249 3.408 1.00 97.31 98 LEU A O 1
ATOM 794 N N . VAL A 1 99 ? -12.254 4.284 3.094 1.00 96.81 99 VAL A N 1
ATOM 795 C CA . VAL A 1 99 ? -11.954 4.376 1.670 1.00 96.81 99 VAL A CA 1
ATOM 796 C C . VAL A 1 99 ? -10.645 5.137 1.484 1.00 96.81 99 VAL A C 1
ATOM 798 O O . VAL A 1 99 ? -10.510 6.285 1.929 1.00 96.81 99 VAL A O 1
ATOM 801 N N . VAL A 1 100 ? -9.696 4.493 0.809 1.00 93.06 100 VAL A N 1
ATOM 802 C CA . VAL A 1 100 ? -8.350 5.009 0.534 1.00 93.06 100 VAL A CA 1
ATOM 803 C C . VAL A 1 100 ? -8.088 5.111 -0.963 1.00 93.06 100 VAL A C 1
ATOM 805 O O . VAL A 1 100 ? -8.576 4.303 -1.758 1.00 93.06 100 VAL A O 1
ATOM 808 N N . GLU A 1 101 ? -7.318 6.127 -1.351 1.00 90.88 101 GLU A N 1
ATOM 809 C CA . GLU A 1 101 ? -6.747 6.227 -2.695 1.00 90.88 101 GLU A CA 1
ATOM 810 C C . GLU A 1 101 ? -5.494 5.356 -2.769 1.00 90.88 101 GLU A C 1
ATOM 812 O O . GLU A 1 101 ? -4.637 5.425 -1.888 1.00 90.88 101 GLU A O 1
ATOM 817 N N . LEU A 1 102 ? -5.392 4.540 -3.816 1.00 88.88 102 LEU A N 1
ATOM 818 C CA . LEU A 1 102 ? -4.238 3.676 -4.018 1.00 88.88 102 LEU A CA 1
ATOM 819 C C . LEU A 1 102 ? -3.121 4.401 -4.774 1.00 88.88 102 LEU A C 1
ATOM 821 O O . LEU A 1 102 ? -3.371 5.167 -5.707 1.00 88.88 102 LEU A O 1
ATOM 825 N N . GLY A 1 103 ? -1.877 4.109 -4.390 1.00 84.56 103 GLY A N 1
ATOM 826 C CA . GLY A 1 103 ? -0.684 4.521 -5.131 1.00 84.56 103 GLY A CA 1
ATOM 827 C C . GLY A 1 103 ? -0.479 3.707 -6.407 1.00 84.56 103 GLY A C 1
ATOM 828 O O . GLY A 1 103 ? -0.126 4.268 -7.447 1.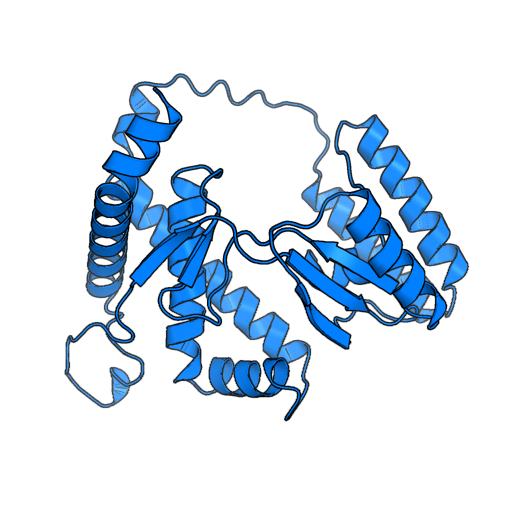00 84.56 103 GLY A O 1
ATOM 829 N N . GLY A 1 104 ? -0.765 2.406 -6.336 1.00 88.69 104 GLY A N 1
ATOM 830 C CA . GLY A 1 104 ? -0.724 1.468 -7.449 1.00 88.69 104 GLY A CA 1
ATOM 831 C C . GLY A 1 104 ? -1.773 0.360 -7.316 1.00 88.69 104 GLY A C 1
ATOM 832 O O . GLY A 1 104 ? -2.489 0.275 -6.318 1.00 88.69 104 GLY A O 1
ATOM 833 N N . PHE A 1 105 ? -1.947 -0.426 -8.380 1.00 90.00 105 PHE A N 1
ATOM 834 C CA . PHE A 1 105 ? -2.893 -1.539 -8.417 1.00 90.00 105 PHE A CA 1
ATOM 835 C C . PHE A 1 105 ? -2.399 -2.685 -9.314 1.00 90.00 105 PHE A C 1
ATOM 837 O O . PHE A 1 105 ? -2.662 -2.729 -10.522 1.00 90.00 105 PHE A O 1
ATOM 844 N N . GLY A 1 106 ? -1.688 -3.633 -8.706 1.00 82.25 106 GLY A N 1
ATOM 845 C CA . GLY A 1 106 ? -1.033 -4.777 -9.347 1.00 82.25 106 GLY A CA 1
ATOM 846 C C . GLY A 1 106 ? -1.927 -5.982 -9.624 1.00 82.25 106 GLY A C 1
ATOM 847 O O . GLY A 1 106 ? -1.503 -6.900 -10.326 1.00 82.25 106 GLY A O 1
ATOM 848 N N . ALA A 1 107 ? -3.181 -5.968 -9.157 1.00 83.44 107 ALA A N 1
ATOM 849 C CA . ALA A 1 107 ? -4.175 -7.009 -9.449 1.00 83.44 107 ALA A CA 1
ATOM 850 C C . ALA A 1 107 ? -4.635 -7.029 -10.924 1.00 83.44 107 ALA A C 1
ATOM 852 O O . ALA A 1 107 ? -5.403 -7.900 -11.333 1.00 83.44 107 ALA A O 1
ATOM 853 N N . THR A 1 108 ? -4.171 -6.071 -11.730 1.00 85.56 108 THR A N 1
ATOM 854 C CA . THR A 1 108 ? -4.406 -5.990 -13.176 1.00 85.56 108 THR A CA 1
ATOM 855 C C . THR A 1 108 ? -3.098 -6.127 -13.947 1.00 85.56 108 THR A C 1
ATOM 857 O O . THR A 1 108 ? -2.015 -5.911 -13.405 1.00 85.56 108 THR A O 1
ATOM 860 N N . TYR A 1 109 ? -3.200 -6.504 -15.222 1.00 86.56 109 TYR A N 1
ATOM 861 C CA . TYR A 1 109 ? -2.073 -6.508 -16.147 1.00 86.56 109 TYR A CA 1
ATOM 862 C C . TYR A 1 109 ? -2.467 -5.757 -17.430 1.00 86.56 109 TYR A C 1
ATOM 864 O O . TYR A 1 109 ? -3.352 -6.240 -18.145 1.00 86.56 109 TYR A O 1
ATOM 872 N N . PRO A 1 110 ? -1.853 -4.599 -17.744 1.00 91.06 110 PRO A N 1
ATOM 873 C CA . PRO A 1 110 ? -0.783 -3.916 -16.997 1.00 91.06 110 PRO A CA 1
ATOM 874 C C . PRO A 1 110 ? -1.232 -3.427 -15.613 1.00 91.06 110 PRO A C 1
ATOM 876 O O . PRO A 1 110 ? -2.426 -3.218 -15.409 1.00 91.06 110 PRO A O 1
ATOM 879 N N . CYS A 1 111 ? -0.297 -3.246 -14.673 1.00 92.44 111 CYS A N 1
ATOM 880 C CA . CYS A 1 111 ? -0.636 -2.646 -13.378 1.00 92.44 111 CYS A CA 1
ATOM 881 C C . CYS A 1 111 ? -0.908 -1.143 -13.533 1.00 92.44 111 CYS A C 1
ATOM 883 O O . CYS A 1 111 ? -0.413 -0.503 -14.463 1.00 92.44 111 CYS A O 1
ATOM 885 N N . LEU A 1 112 ? -1.706 -0.568 -12.636 1.00 93.75 112 LEU A N 1
ATOM 886 C CA . LEU A 1 112 ? -1.987 0.871 -12.641 1.00 93.75 112 LEU A CA 1
ATOM 887 C C . LEU A 1 112 ? -1.103 1.576 -11.617 1.00 93.75 112 LEU A C 1
ATOM 889 O O . LEU A 1 112 ? -0.937 1.070 -10.514 1.00 93.75 112 LEU A O 1
ATOM 893 N N . VAL A 1 113 ? -0.569 2.746 -11.959 1.00 94.06 113 VAL A N 1
ATOM 894 C CA . VAL A 1 113 ? 0.253 3.583 -11.072 1.00 94.06 113 VAL A CA 1
ATOM 895 C C . VAL A 1 113 ? -0.271 5.013 -11.109 1.00 94.06 113 VAL A C 1
ATOM 897 O O . VAL A 1 113 ? -0.544 5.555 -12.181 1.00 94.06 113 VAL A O 1
ATOM 900 N N . ALA A 1 114 ? -0.403 5.641 -9.941 1.00 90.44 114 ALA A N 1
ATOM 901 C CA . ALA A 1 114 ? -0.985 6.967 -9.807 1.00 90.44 114 ALA A CA 1
ATOM 902 C C . ALA A 1 114 ? -0.202 8.036 -10.591 1.00 90.44 114 ALA A C 1
ATOM 904 O O . ALA A 1 114 ? 0.924 8.409 -10.263 1.00 90.44 114 ALA A O 1
ATOM 905 N N . ASN A 1 115 ? -0.858 8.640 -11.583 1.00 85.38 115 ASN A N 1
ATOM 906 C CA . ASN A 1 115 ? -0.267 9.647 -12.475 1.00 85.38 115 ASN A CA 1
ATOM 907 C C . ASN A 1 115 ? -0.073 11.043 -11.832 1.00 85.38 115 ASN A C 1
ATOM 909 O O . ASN A 1 115 ? -0.022 12.057 -12.524 1.00 85.38 115 ASN A O 1
ATOM 913 N N . LYS A 1 116 ? -0.049 11.180 -10.507 1.00 80.50 116 LYS A N 1
ATOM 914 C CA . LYS A 1 116 ? 0.104 12.491 -9.832 1.00 80.50 116 LYS A CA 1
ATOM 915 C C . LYS A 1 116 ? 1.269 12.538 -8.848 1.00 80.50 116 LYS A C 1
ATOM 917 O O . LYS A 1 116 ? 1.424 13.535 -8.150 1.00 80.50 116 LYS A O 1
ATOM 922 N N . ALA A 1 117 ? 2.074 11.486 -8.809 1.00 80.81 117 ALA A N 1
ATOM 923 C CA . ALA A 1 117 ? 3.157 11.350 -7.857 1.00 80.81 117 ALA A CA 1
ATOM 924 C C . ALA A 1 117 ? 4.512 11.816 -8.413 1.00 80.81 117 ALA A C 1
ATOM 926 O O . ALA A 1 117 ? 4.645 12.152 -9.593 1.00 80.81 117 ALA A O 1
ATOM 927 N N . SER A 1 118 ? 5.525 11.853 -7.544 1.00 89.38 118 SER A N 1
ATOM 928 C CA . SER A 1 118 ? 6.905 12.128 -7.946 1.00 89.38 118 SER A CA 1
ATOM 929 C C . SER A 1 118 ? 7.455 11.013 -8.845 1.00 89.38 118 SER A C 1
ATOM 931 O O . SER A 1 118 ? 6.920 9.902 -8.895 1.00 89.38 118 SER A O 1
ATOM 933 N N . LEU A 1 119 ? 8.552 11.299 -9.551 1.00 91.12 119 LEU A N 1
ATOM 934 C CA . LEU A 1 119 ? 9.243 10.292 -10.358 1.00 91.12 119 LEU A CA 1
ATOM 935 C C . LEU A 1 119 ? 9.710 9.108 -9.498 1.00 91.12 119 LEU A C 1
ATOM 937 O O . LEU A 1 119 ? 9.459 7.969 -9.874 1.00 91.12 119 LEU A O 1
ATOM 941 N N . GLN A 1 120 ? 10.317 9.382 -8.337 1.00 91.81 120 GLN A N 1
ATOM 942 C CA . GLN A 1 120 ? 10.743 8.347 -7.390 1.00 91.81 120 GLN A CA 1
ATOM 943 C C . GLN A 1 120 ? 9.567 7.458 -6.979 1.00 91.81 120 GLN A C 1
ATOM 945 O O . GLN A 1 120 ? 9.642 6.247 -7.133 1.00 91.81 120 GLN A O 1
ATOM 950 N N . PHE A 1 121 ? 8.449 8.061 -6.558 1.00 90.75 121 PHE A N 1
ATOM 951 C CA . PHE A 1 121 ? 7.251 7.305 -6.194 1.00 90.75 121 PHE A CA 1
ATOM 952 C C . PHE A 1 121 ? 6.752 6.446 -7.358 1.00 90.75 121 PHE A C 1
ATOM 954 O O . PHE A 1 121 ? 6.419 5.287 -7.169 1.00 90.75 121 PHE A O 1
ATOM 961 N N . THR A 1 122 ? 6.727 6.993 -8.575 1.00 94.44 122 THR A N 1
ATOM 962 C CA . THR A 1 122 ? 6.277 6.253 -9.763 1.00 94.44 122 THR A CA 1
ATOM 963 C C . THR A 1 122 ? 7.144 5.019 -10.016 1.00 94.44 122 THR A C 1
ATOM 965 O O . THR A 1 122 ? 6.614 3.954 -10.322 1.00 94.44 122 THR A O 1
ATOM 968 N N . ILE A 1 123 ? 8.467 5.158 -9.889 1.00 96.06 123 ILE A N 1
ATOM 969 C CA . ILE A 1 123 ? 9.424 4.059 -10.060 1.00 96.06 123 ILE A CA 1
ATOM 970 C C . ILE A 1 123 ? 9.239 3.013 -8.956 1.00 96.06 123 ILE A C 1
ATOM 972 O O . ILE A 1 123 ? 9.141 1.824 -9.267 1.00 96.06 123 ILE A O 1
ATOM 976 N N . ASP A 1 124 ? 9.166 3.450 -7.696 1.00 95.75 124 ASP A N 1
ATOM 977 C CA . ASP A 1 124 ? 8.992 2.570 -6.538 1.00 95.75 124 ASP A CA 1
ATOM 978 C C . ASP A 1 124 ? 7.685 1.784 -6.669 1.00 95.75 124 ASP A C 1
ATOM 980 O O . ASP A 1 124 ? 7.704 0.557 -6.683 1.00 95.75 124 ASP A O 1
ATOM 984 N N . THR A 1 125 ? 6.560 2.466 -6.896 1.00 95.19 125 THR A N 1
ATOM 985 C CA . THR A 1 125 ? 5.252 1.822 -7.048 1.00 95.19 125 THR A CA 1
ATOM 986 C C . THR A 1 125 ? 5.206 0.885 -8.252 1.00 95.19 125 THR A C 1
ATOM 988 O O . THR A 1 125 ? 4.774 -0.252 -8.107 1.00 95.19 125 THR A O 1
ATOM 991 N N . ALA A 1 126 ? 5.687 1.289 -9.434 1.00 96.75 126 ALA A N 1
ATOM 992 C CA . ALA A 1 126 ? 5.707 0.392 -10.596 1.00 96.75 126 ALA A CA 1
ATOM 993 C C . ALA A 1 126 ? 6.521 -0.887 -10.322 1.00 96.75 126 ALA A C 1
ATOM 995 O O . ALA A 1 126 ? 6.138 -1.977 -10.754 1.00 96.75 126 ALA A O 1
ATOM 996 N N . THR A 1 127 ? 7.627 -0.757 -9.584 1.00 97.38 127 THR A N 1
ATOM 997 C CA . THR A 1 127 ? 8.464 -1.890 -9.176 1.00 97.38 127 THR A CA 1
ATOM 998 C C . THR A 1 127 ? 7.766 -2.763 -8.133 1.00 97.38 127 THR A C 1
ATOM 1000 O O . THR A 1 127 ? 7.835 -3.985 -8.231 1.00 97.38 127 THR A O 1
ATOM 1003 N N . GLU A 1 128 ? 7.077 -2.162 -7.165 1.00 97.19 128 GLU A N 1
ATOM 1004 C CA . GLU A 1 128 ? 6.323 -2.851 -6.110 1.00 97.19 128 GLU A CA 1
ATOM 1005 C C . GLU A 1 128 ? 5.180 -3.689 -6.688 1.00 97.19 128 GLU A C 1
ATOM 1007 O O . GLU A 1 128 ? 5.109 -4.895 -6.447 1.00 97.19 128 GLU A O 1
ATOM 1012 N N . GLU A 1 129 ? 4.366 -3.096 -7.565 1.00 96.31 129 GLU A N 1
ATOM 1013 C CA . GLU A 1 129 ? 3.265 -3.802 -8.226 1.00 96.31 129 GLU A CA 1
ATOM 1014 C C . GLU A 1 129 ? 3.766 -4.964 -9.089 1.00 96.31 129 GLU A C 1
ATOM 1016 O O . GLU A 1 129 ? 3.191 -6.056 -9.094 1.00 96.31 129 GLU A O 1
ATOM 1021 N N . TRP A 1 130 ? 4.878 -4.765 -9.801 1.00 96.62 130 TRP A N 1
ATOM 1022 C CA . TRP A 1 130 ? 5.524 -5.848 -10.535 1.00 96.62 130 TRP A CA 1
ATOM 1023 C C . TRP A 1 130 ? 6.086 -6.926 -9.606 1.00 96.62 130 TRP A C 1
ATOM 1025 O O . TRP A 1 130 ? 5.997 -8.115 -9.918 1.00 96.62 130 TRP A O 1
ATOM 1035 N N . MET A 1 131 ? 6.635 -6.544 -8.452 1.00 96.62 131 MET A N 1
ATOM 1036 C CA . MET A 1 131 ? 7.166 -7.490 -7.479 1.00 96.62 131 MET A CA 1
ATOM 1037 C C . MET A 1 131 ? 6.054 -8.374 -6.911 1.00 96.62 131 MET A C 1
ATOM 1039 O O . MET A 1 131 ? 6.253 -9.582 -6.787 1.00 96.62 131 MET A O 1
ATOM 1043 N N . HIS A 1 132 ? 4.855 -7.837 -6.665 1.00 95.62 132 HIS A N 1
ATOM 1044 C CA . HIS A 1 132 ? 3.694 -8.663 -6.324 1.00 95.62 132 HIS A CA 1
ATOM 1045 C C . HIS A 1 132 ? 3.375 -9.674 -7.432 1.00 95.62 132 HIS A C 1
ATOM 1047 O O . HIS A 1 132 ? 3.227 -10.864 -7.149 1.00 95.62 132 HIS A O 1
ATOM 1053 N N . GLN A 1 133 ? 3.357 -9.247 -8.700 1.00 95.25 133 GLN A N 1
ATOM 1054 C CA . GLN A 1 133 ? 3.148 -10.155 -9.837 1.00 95.25 133 GLN A CA 1
ATOM 1055 C C . GLN A 1 133 ? 4.238 -11.235 -9.926 1.00 95.25 133 GLN A C 1
ATOM 1057 O O . GLN A 1 133 ? 3.940 -12.394 -10.214 1.00 95.25 133 GLN A O 1
ATOM 1062 N N . TYR A 1 134 ? 5.499 -10.889 -9.656 1.00 95.38 134 TYR A N 1
ATOM 1063 C CA . TYR A 1 134 ? 6.610 -11.839 -9.599 1.00 95.38 134 TYR A CA 1
ATOM 1064 C C . TYR A 1 134 ? 6.434 -12.842 -8.447 1.00 95.38 134 TYR A C 1
ATOM 1066 O O . TYR A 1 134 ? 6.618 -14.052 -8.626 1.00 95.38 134 TYR A O 1
ATOM 1074 N N . LEU A 1 135 ? 6.049 -12.357 -7.264 1.00 95.81 135 LEU A N 1
ATOM 1075 C CA . LEU A 1 135 ? 5.881 -13.160 -6.055 1.00 95.81 135 LEU A CA 1
ATOM 1076 C C . LEU A 1 135 ? 4.693 -14.117 -6.122 1.00 95.81 135 LEU A C 1
ATOM 1078 O O . LEU A 1 135 ? 4.756 -15.152 -5.463 1.00 95.81 135 LEU A O 1
ATOM 1082 N N . VAL A 1 136 ? 3.661 -13.851 -6.931 1.00 95.06 136 VAL A N 1
ATOM 1083 C CA . VAL A 1 136 ? 2.548 -14.798 -7.160 1.00 95.06 136 VAL A CA 1
ATOM 1084 C C . VAL A 1 136 ? 3.051 -16.177 -7.613 1.00 95.06 136 VAL A C 1
ATOM 1086 O O . VAL A 1 136 ? 2.445 -17.200 -7.299 1.00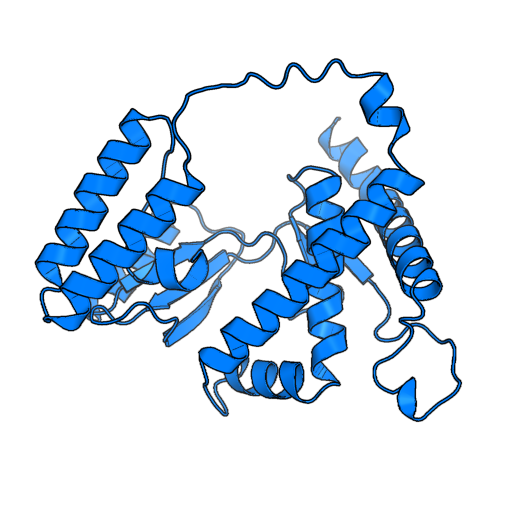 95.06 136 VAL A O 1
ATOM 1089 N N . PHE A 1 137 ? 4.200 -16.237 -8.290 1.00 94.88 137 PHE A N 1
ATOM 1090 C CA . PHE A 1 137 ? 4.841 -17.485 -8.720 1.00 94.88 137 PHE A CA 1
ATOM 1091 C C . PHE A 1 137 ? 5.817 -18.075 -7.681 1.00 94.88 137 PHE A C 1
ATOM 1093 O O . PHE A 1 137 ? 6.534 -19.038 -7.963 1.00 94.88 137 PHE A O 1
ATOM 1100 N N . LYS A 1 138 ? 5.879 -17.498 -6.479 1.00 94.81 138 LYS A N 1
ATOM 1101 C CA . LYS A 1 138 ? 6.653 -17.970 -5.325 1.00 94.81 138 LYS A CA 1
ATOM 1102 C C . LYS A 1 138 ? 5.694 -18.372 -4.198 1.00 94.81 138 LYS A C 1
ATOM 1104 O O . LYS A 1 138 ? 4.581 -17.860 -4.138 1.00 94.81 138 LYS A O 1
ATOM 1109 N N . PRO A 1 139 ? 6.117 -19.232 -3.251 1.00 95.44 139 PRO A N 1
ATOM 1110 C CA . PRO A 1 139 ? 5.237 -19.680 -2.170 1.00 95.44 139 PRO A CA 1
ATOM 1111 C C . PRO A 1 139 ? 4.589 -18.541 -1.371 1.00 95.44 139 PRO A C 1
ATOM 1113 O O . PRO A 1 139 ? 3.395 -18.604 -1.103 1.00 95.44 139 PRO A O 1
ATOM 1116 N N . LEU A 1 140 ? 5.349 -17.490 -1.036 1.00 95.81 140 LEU A N 1
ATOM 1117 C CA . LEU A 1 140 ? 4.834 -16.359 -0.258 1.00 95.81 140 LEU A CA 1
ATOM 1118 C C . LEU A 1 140 ? 3.732 -15.594 -1.007 1.00 95.81 140 LEU A C 1
ATOM 1120 O O . LEU A 1 140 ? 2.634 -15.450 -0.480 1.00 95.81 140 LEU A O 1
ATOM 1124 N N . GLY A 1 141 ? 3.988 -15.162 -2.246 1.00 95.25 141 GLY A N 1
ATOM 1125 C CA . GLY A 1 141 ? 2.992 -14.400 -3.002 1.00 95.25 141 GLY A CA 1
ATOM 1126 C C . GLY A 1 141 ? 1.827 -15.251 -3.501 1.00 95.25 141 GLY A C 1
ATOM 1127 O O . GLY A 1 141 ? 0.727 -14.734 -3.667 1.00 95.25 141 GLY A O 1
ATOM 1128 N N . PHE A 1 142 ? 2.007 -16.564 -3.675 1.00 95.94 142 PHE A N 1
ATOM 1129 C CA . PHE A 1 142 ? 0.880 -17.460 -3.933 1.00 95.94 142 PHE A CA 1
ATOM 1130 C C . PHE A 1 142 ? -0.058 -17.552 -2.723 1.00 95.94 142 PHE A C 1
ATOM 1132 O O . PHE A 1 142 ? -1.273 -17.493 -2.886 1.00 95.94 142 PHE A O 1
ATOM 1139 N N . LEU A 1 143 ? 0.482 -17.656 -1.502 1.00 95.94 143 LEU A N 1
ATOM 1140 C CA . LEU A 1 143 ? -0.338 -17.606 -0.288 1.00 95.94 143 LEU A CA 1
ATOM 1141 C C . LEU A 1 143 ? -1.041 -16.250 -0.149 1.00 95.94 143 LEU A C 1
ATOM 1143 O O . LEU A 1 143 ? -2.209 -16.215 0.222 1.00 95.94 143 LEU A O 1
ATOM 1147 N N . TYR A 1 144 ? -0.368 -15.158 -0.515 1.00 93.56 144 TYR A N 1
ATOM 1148 C CA . TYR A 1 144 ? -0.981 -13.832 -0.548 1.00 93.56 144 TYR A CA 1
ATOM 1149 C C . TYR A 1 144 ? -2.135 -13.741 -1.560 1.00 93.56 144 TYR A C 1
ATOM 1151 O O . TYR A 1 144 ? -3.197 -13.217 -1.246 1.00 93.56 144 TYR A O 1
ATOM 1159 N N . LEU A 1 145 ? -2.004 -14.348 -2.745 1.00 93.38 145 LEU A N 1
ATOM 1160 C CA . LEU A 1 145 ? -3.114 -14.462 -3.698 1.00 93.38 145 LEU A CA 1
ATOM 1161 C C . LEU A 1 145 ? -4.320 -15.212 -3.097 1.00 93.38 145 LEU A C 1
ATOM 1163 O O . LEU A 1 145 ? -5.472 -14.843 -3.344 1.00 93.38 145 LEU A O 1
ATOM 1167 N N . LEU A 1 146 ? -4.085 -16.268 -2.311 1.00 92.94 146 LEU A N 1
ATOM 1168 C CA . LEU A 1 146 ? -5.165 -16.988 -1.625 1.00 92.94 146 LEU A CA 1
ATOM 1169 C C . LEU A 1 146 ? -5.840 -16.139 -0.538 1.00 92.94 146 LEU A C 1
ATOM 1171 O O . LEU A 1 146 ? -7.046 -16.288 -0.331 1.00 92.94 146 LEU A O 1
ATOM 1175 N N . ASP A 1 147 ? -5.095 -15.253 0.123 1.00 89.25 147 ASP A N 1
ATOM 1176 C CA . ASP A 1 147 ? -5.639 -14.268 1.061 1.00 89.25 147 ASP A CA 1
ATOM 1177 C C . ASP A 1 147 ? -6.531 -13.248 0.333 1.00 89.25 147 ASP A C 1
ATOM 1179 O O . ASP A 1 147 ? -7.724 -13.153 0.640 1.00 89.25 147 ASP A O 1
ATOM 1183 N N . LEU A 1 148 ? -6.008 -12.608 -0.723 1.00 85.81 148 LEU A N 1
ATOM 1184 C CA . LEU A 1 148 ? -6.718 -11.610 -1.537 1.00 85.81 148 LEU A CA 1
ATOM 1185 C C . LEU A 1 148 ? -8.015 -12.148 -2.157 1.00 85.81 148 LEU A C 1
ATOM 1187 O O . LEU A 1 148 ? -9.033 -11.458 -2.220 1.00 85.81 148 LEU A O 1
ATOM 1191 N N . THR A 1 149 ? -8.003 -13.401 -2.613 1.00 86.88 149 THR A N 1
ATOM 1192 C CA . THR A 1 149 ? -9.194 -14.062 -3.177 1.00 86.88 149 THR A CA 1
ATOM 1193 C C . THR A 1 149 ? -10.178 -14.543 -2.107 1.00 86.88 149 THR A C 1
ATOM 1195 O O . THR A 1 149 ? -11.286 -14.974 -2.432 1.00 86.88 149 THR A O 1
ATOM 1198 N N . GLY A 1 150 ? -9.804 -14.465 -0.826 1.00 85.56 150 GLY A N 1
ATOM 1199 C CA . GLY A 1 150 ? -10.600 -14.927 0.307 1.00 85.56 150 GLY A CA 1
ATOM 1200 C C . GLY A 1 150 ? -10.644 -16.447 0.468 1.00 85.56 150 GLY A C 1
ATOM 1201 O O . GLY A 1 150 ? -11.447 -16.938 1.259 1.00 85.56 150 GLY A O 1
ATOM 1202 N N . VAL A 1 151 ? -9.804 -17.191 -0.260 1.00 89.25 151 VAL A N 1
ATOM 1203 C CA . VAL A 1 151 ? -9.725 -18.659 -0.193 1.00 89.25 151 VAL A CA 1
ATOM 1204 C C . VAL A 1 151 ? -9.059 -19.114 1.105 1.00 89.25 151 VAL A C 1
ATOM 1206 O O . VAL A 1 151 ? -9.532 -20.055 1.739 1.00 89.25 151 VAL A O 1
ATOM 1209 N N . SER A 1 152 ? -7.971 -18.457 1.512 1.00 88.75 152 SER A N 1
ATOM 1210 C CA . SER A 1 152 ? -7.244 -18.769 2.745 1.00 88.75 152 SER A CA 1
ATOM 1211 C C . SER A 1 152 ? -6.647 -17.499 3.334 1.00 88.75 152 SER A C 1
ATOM 1213 O O . SER A 1 152 ? -5.541 -17.110 2.968 1.00 88.75 152 SER A O 1
ATOM 1215 N N . ARG A 1 153 ? -7.376 -16.872 4.261 1.00 86.50 153 ARG A N 1
ATOM 1216 C CA . ARG A 1 153 ? -6.960 -15.602 4.860 1.00 86.50 153 ARG A CA 1
ATOM 1217 C C . ARG A 1 153 ? -5.847 -15.770 5.882 1.00 86.50 153 ARG A C 1
ATOM 1219 O O . ARG A 1 153 ? -5.943 -16.638 6.752 1.00 86.50 153 ARG A O 1
ATOM 1226 N N . ASN A 1 154 ? -4.823 -14.930 5.791 1.00 88.50 154 ASN A N 1
ATOM 1227 C CA . ASN A 1 154 ? -3.722 -14.885 6.739 1.00 88.50 154 ASN A CA 1
ATOM 1228 C C . ASN A 1 154 ? -3.030 -13.511 6.722 1.00 88.50 154 ASN A C 1
ATOM 1230 O O . ASN A 1 154 ? -2.205 -13.221 5.856 1.00 88.50 154 ASN A O 1
ATOM 1234 N N . TYR A 1 155 ? -3.300 -12.714 7.755 1.00 84.06 155 TYR A N 1
ATOM 1235 C CA . TYR A 1 155 ? -2.720 -11.383 7.934 1.00 84.06 155 TYR A CA 1
ATOM 1236 C C . TYR A 1 155 ? -1.179 -11.374 8.001 1.00 84.06 155 TYR A C 1
ATOM 1238 O O . TYR A 1 155 ? -0.539 -10.429 7.536 1.00 84.06 155 TYR A O 1
ATOM 1246 N N . GLU A 1 156 ? -0.552 -12.428 8.537 1.00 89.00 156 GLU A N 1
ATOM 1247 C CA . GLU A 1 156 ? 0.913 -12.528 8.592 1.00 89.00 156 GLU A CA 1
ATOM 1248 C C . GLU A 1 156 ? 1.510 -12.684 7.190 1.00 89.00 156 GLU A C 1
ATOM 1250 O O . GLU A 1 156 ? 2.532 -12.072 6.886 1.00 89.00 156 GLU A O 1
ATOM 1255 N N . ILE A 1 157 ? 0.848 -13.447 6.312 1.00 93.00 157 ILE A N 1
ATOM 1256 C CA . ILE A 1 157 ? 1.267 -13.599 4.914 1.00 93.00 157 ILE A CA 1
ATOM 1257 C C . ILE A 1 157 ? 1.191 -12.263 4.183 1.00 93.00 157 ILE A C 1
ATOM 1259 O O . ILE A 1 157 ? 2.148 -11.905 3.497 1.00 93.00 157 ILE A O 1
ATOM 1263 N N . THR A 1 158 ? 0.101 -11.517 4.369 1.00 89.06 158 THR A N 1
ATOM 1264 C CA . THR A 1 158 ? -0.056 -10.166 3.818 1.00 89.06 158 THR A CA 1
ATOM 1265 C C . THR A 1 158 ? 1.070 -9.260 4.299 1.00 89.06 158 THR A C 1
ATOM 1267 O O . THR A 1 158 ? 1.821 -8.730 3.486 1.00 89.06 158 THR A O 1
ATOM 1270 N N . THR A 1 159 ? 1.307 -9.203 5.612 1.00 88.88 159 THR A N 1
ATOM 1271 C CA . THR A 1 159 ? 2.383 -8.389 6.202 1.00 88.88 159 THR A CA 1
ATOM 1272 C C . THR A 1 159 ? 3.760 -8.743 5.631 1.00 88.88 159 THR A C 1
ATOM 1274 O O . THR A 1 159 ? 4.538 -7.862 5.261 1.00 88.88 159 THR A O 1
ATOM 1277 N N . MET A 1 160 ? 4.081 -10.037 5.533 1.00 94.19 160 MET A N 1
ATOM 1278 C CA . MET A 1 160 ? 5.357 -10.506 4.987 1.00 94.19 160 MET A CA 1
ATOM 1279 C C . MET A 1 160 ? 5.512 -10.174 3.498 1.00 94.19 160 MET A C 1
ATOM 1281 O O . MET A 1 160 ? 6.601 -9.780 3.074 1.00 94.19 160 MET A O 1
ATOM 1285 N N . ASN A 1 161 ? 4.453 -10.352 2.706 1.00 94.88 161 ASN A N 1
ATOM 1286 C CA . ASN A 1 161 ? 4.475 -10.105 1.268 1.00 94.88 161 ASN A CA 1
ATOM 1287 C C . ASN A 1 161 ? 4.633 -8.610 0.955 1.00 94.88 161 ASN A C 1
ATOM 1289 O O . ASN A 1 161 ? 5.514 -8.260 0.172 1.00 94.88 161 ASN A O 1
ATOM 1293 N N . GLU A 1 162 ? 3.861 -7.748 1.623 1.00 91.88 162 GLU A N 1
ATOM 1294 C CA . GLU A 1 162 ? 3.960 -6.285 1.506 1.00 91.88 162 GLU A CA 1
ATOM 1295 C C . GLU A 1 162 ? 5.333 -5.769 1.956 1.00 91.88 162 GLU A C 1
ATOM 1297 O O . GLU A 1 162 ? 5.973 -4.977 1.265 1.00 91.88 162 GLU A O 1
ATOM 1302 N N . THR A 1 163 ? 5.858 -6.289 3.072 1.00 93.81 163 THR A N 1
ATOM 1303 C CA . THR A 1 163 ? 7.195 -5.910 3.558 1.00 93.81 163 THR A CA 1
ATOM 1304 C C . THR A 1 163 ? 8.274 -6.249 2.531 1.00 93.81 163 THR A C 1
ATOM 1306 O O . THR A 1 163 ? 9.133 -5.417 2.235 1.00 93.81 163 THR A O 1
ATOM 1309 N N . LEU A 1 164 ? 8.240 -7.461 1.963 1.00 96.50 164 LEU A N 1
ATOM 1310 C CA . LEU A 1 164 ? 9.214 -7.881 0.958 1.00 96.50 164 LEU A CA 1
ATOM 1311 C C . LEU A 1 164 ? 9.105 -7.042 -0.321 1.00 96.50 164 LEU A C 1
ATOM 1313 O O . LEU A 1 164 ? 10.132 -6.609 -0.846 1.00 96.50 164 LEU A O 1
ATOM 1317 N N . ALA A 1 165 ? 7.883 -6.815 -0.810 1.00 95.81 165 ALA A N 1
ATOM 1318 C CA . ALA A 1 165 ? 7.642 -6.006 -1.999 1.00 95.81 165 ALA A CA 1
ATOM 1319 C C . ALA A 1 165 ? 8.158 -4.572 -1.808 1.00 95.81 165 ALA A C 1
ATOM 1321 O O . ALA A 1 165 ? 8.928 -4.105 -2.645 1.00 95.81 165 ALA A O 1
ATOM 1322 N N . SER A 1 166 ? 7.858 -3.938 -0.667 1.00 93.12 166 SER A N 1
ATOM 1323 C CA . SER A 1 166 ? 8.302 -2.574 -0.349 1.00 93.12 166 SER A CA 1
ATOM 1324 C C . SER A 1 166 ? 9.819 -2.445 -0.164 1.00 93.12 166 SER A C 1
ATOM 1326 O O . SER A 1 166 ? 10.420 -1.439 -0.541 1.00 93.12 166 SER A O 1
ATOM 1328 N N . MET A 1 167 ? 10.478 -3.447 0.429 1.00 96.19 167 MET A N 1
ATOM 1329 C CA . MET A 1 167 ? 11.939 -3.429 0.566 1.00 96.19 167 MET A CA 1
ATOM 1330 C C . MET A 1 167 ? 12.625 -3.492 -0.800 1.00 96.19 167 MET A C 1
ATOM 1332 O O . MET A 1 167 ? 13.501 -2.678 -1.090 1.00 96.19 167 MET A O 1
ATOM 1336 N N . VAL A 1 168 ? 12.203 -4.437 -1.645 1.00 96.56 168 VAL A N 1
ATOM 1337 C CA . VAL A 1 168 ? 12.791 -4.628 -2.976 1.00 96.56 168 VAL A CA 1
ATOM 1338 C C . VAL A 1 168 ? 12.463 -3.452 -3.893 1.00 96.56 168 VAL A C 1
ATOM 1340 O O . VAL A 1 168 ? 13.341 -3.003 -4.628 1.00 96.56 168 VAL A O 1
ATOM 1343 N N . SER A 1 169 ? 11.238 -2.920 -3.839 1.00 95.69 169 SER A N 1
ATOM 1344 C CA . SER A 1 169 ? 10.825 -1.780 -4.660 1.00 95.69 169 SER A CA 1
ATOM 1345 C C . SER A 1 169 ? 11.676 -0.544 -4.383 1.00 95.69 169 SER A C 1
ATOM 1347 O O . SER A 1 169 ? 12.218 0.031 -5.323 1.00 95.69 169 SER A O 1
ATOM 1349 N N . LYS A 1 170 ? 11.887 -0.198 -3.107 1.00 95.62 170 LYS A N 1
ATOM 1350 C CA . LYS A 1 170 ? 12.719 0.945 -2.697 1.00 95.62 170 LYS A CA 1
ATOM 1351 C C . LYS A 1 170 ? 14.187 0.768 -3.065 1.00 95.62 170 LYS A C 1
ATOM 1353 O O . LYS A 1 170 ? 14.828 1.724 -3.491 1.00 95.62 170 LYS A O 1
ATOM 1358 N N . GLU A 1 171 ? 14.732 -0.438 -2.909 1.00 97.31 171 GLU A N 1
ATOM 1359 C CA . GLU A 1 171 ? 16.129 -0.713 -3.256 1.00 97.31 171 GLU A CA 1
ATOM 1360 C C . GLU A 1 171 ? 16.358 -0.602 -4.770 1.00 97.31 171 GLU A C 1
ATOM 1362 O O . GLU A 1 171 ? 17.218 0.155 -5.223 1.00 97.31 171 GLU A O 1
ATOM 1367 N N . ILE A 1 172 ? 15.539 -1.286 -5.573 1.00 97.75 172 ILE A N 1
ATOM 1368 C CA . ILE A 1 172 ? 15.620 -1.223 -7.037 1.00 97.75 172 ILE A CA 1
ATOM 1369 C C . ILE A 1 172 ? 15.318 0.190 -7.542 1.00 97.75 172 ILE A C 1
ATOM 1371 O O . ILE A 1 172 ? 16.020 0.688 -8.426 1.00 97.75 172 ILE A O 1
ATOM 1375 N N . GLY A 1 173 ? 14.312 0.853 -6.974 1.00 95.81 173 GLY A N 1
ATOM 1376 C CA . GLY A 1 173 ? 13.933 2.210 -7.338 1.00 95.81 173 GLY A CA 1
ATOM 1377 C C . GLY A 1 173 ? 15.027 3.227 -7.038 1.00 95.81 173 GLY A C 1
ATOM 1378 O O . GLY A 1 173 ? 15.319 4.067 -7.888 1.00 95.81 173 GLY A O 1
ATOM 1379 N N . SER A 1 174 ? 15.718 3.100 -5.902 1.00 95.44 174 SER A N 1
ATOM 1380 C CA . SER A 1 174 ? 16.894 3.915 -5.579 1.00 95.44 174 SER A CA 1
ATOM 1381 C C . SER A 1 174 ? 18.020 3.727 -6.602 1.00 95.44 174 SER A C 1
ATOM 1383 O O . SER A 1 174 ? 18.552 4.718 -7.102 1.00 95.44 174 SER A O 1
ATOM 1385 N N . ILE A 1 175 ? 18.320 2.484 -7.003 1.00 96.81 175 ILE A N 1
ATOM 1386 C CA . ILE A 1 175 ? 19.343 2.196 -8.025 1.00 96.81 175 ILE A CA 1
ATOM 1387 C C . ILE A 1 175 ? 18.951 2.794 -9.384 1.00 96.81 175 ILE A C 1
ATOM 1389 O O . ILE A 1 175 ? 19.788 3.382 -10.075 1.00 96.81 175 ILE A O 1
ATOM 1393 N N . VAL A 1 176 ? 17.682 2.663 -9.791 1.00 96.62 176 VAL A N 1
ATOM 1394 C CA . VAL A 1 176 ? 17.167 3.289 -11.021 1.00 96.62 176 VAL A CA 1
ATOM 1395 C C . VAL A 1 176 ? 17.331 4.807 -10.944 1.00 96.62 176 VAL A C 1
ATOM 1397 O O . VAL A 1 176 ? 17.833 5.421 -11.888 1.00 96.62 176 VAL A O 1
ATOM 1400 N N . TYR A 1 177 ? 16.939 5.417 -9.830 1.00 92.25 177 TYR A N 1
ATOM 1401 C CA . TYR A 1 177 ? 17.004 6.861 -9.666 1.00 92.25 177 TYR A CA 1
ATOM 1402 C C . TYR A 1 177 ? 18.439 7.386 -9.727 1.00 92.25 177 TYR A C 1
ATOM 1404 O O . TYR A 1 177 ? 18.743 8.291 -10.505 1.00 92.25 177 TYR A O 1
ATOM 1412 N N . GLU A 1 178 ? 19.355 6.761 -8.992 1.00 92.75 178 GLU A N 1
ATOM 1413 C CA . GLU A 1 178 ? 20.762 7.154 -8.960 1.00 92.75 178 GLU A CA 1
ATOM 1414 C C . GLU A 1 178 ? 21.429 7.001 -10.339 1.00 92.75 178 GLU A C 1
ATOM 1416 O O . GLU A 1 178 ? 22.149 7.890 -10.806 1.00 92.75 178 GLU A O 1
ATOM 1421 N N . LYS A 1 179 ? 21.124 5.914 -11.053 1.00 94.19 179 LYS A N 1
ATOM 1422 C CA . LYS A 1 179 ? 21.709 5.616 -12.365 1.00 94.19 179 LYS A CA 1
ATOM 1423 C C . LYS A 1 179 ? 21.174 6.499 -13.494 1.00 94.19 179 LYS A C 1
ATOM 1425 O O . LYS A 1 179 ? 21.939 6.872 -14.384 1.00 94.19 179 LYS A O 1
ATOM 1430 N N . TYR A 1 180 ? 19.874 6.797 -13.501 1.00 94.12 180 TYR A N 1
ATOM 1431 C CA . TYR A 1 180 ? 19.207 7.451 -14.635 1.00 94.12 180 TYR A CA 1
ATOM 1432 C C . TYR A 1 180 ? 18.707 8.871 -14.348 1.00 94.12 180 TYR A C 1
ATOM 1434 O O . TYR A 1 180 ? 18.217 9.509 -15.276 1.00 94.12 180 TYR A O 1
ATOM 1442 N N . TYR A 1 181 ? 18.785 9.366 -13.110 1.00 92.06 181 TYR A N 1
ATOM 1443 C CA . TYR A 1 181 ? 18.197 10.657 -12.732 1.00 92.06 181 TYR A CA 1
ATOM 1444 C C . TYR A 1 181 ? 19.023 11.464 -11.713 1.00 92.06 181 TYR A C 1
ATOM 1446 O O . TYR A 1 181 ? 18.639 12.585 -11.390 1.00 92.06 181 TYR A O 1
ATOM 1454 N N . SER A 1 182 ? 20.192 10.988 -11.269 1.00 81.31 182 SER A N 1
ATOM 1455 C CA . SER A 1 182 ? 21.056 11.696 -10.296 1.00 81.31 182 SER A CA 1
ATOM 1456 C C . SER A 1 182 ? 21.457 13.124 -10.703 1.00 81.31 182 SER A C 1
ATOM 1458 O O . SER A 1 182 ? 21.683 13.982 -9.852 1.00 81.31 182 SER A O 1
ATOM 1460 N N . TRP A 1 183 ? 21.502 13.440 -12.000 1.00 73.31 183 TRP A N 1
ATOM 1461 C CA . TRP A 1 183 ? 21.794 14.798 -12.480 1.00 73.31 183 TRP A CA 1
ATOM 1462 C C . TRP A 1 183 ? 20.641 15.794 -12.292 1.00 73.31 183 TRP A C 1
ATOM 1464 O O . TRP A 1 183 ? 20.883 16.999 -12.362 1.00 73.31 183 TRP A O 1
ATOM 1474 N N . TYR A 1 184 ? 19.408 15.331 -12.056 1.00 62.69 184 TYR A N 1
ATOM 1475 C CA . TYR A 1 184 ? 18.274 16.214 -11.766 1.00 62.69 184 TYR A CA 1
ATOM 1476 C C . TYR A 1 184 ? 18.387 16.863 -10.379 1.00 62.69 184 TYR A C 1
ATOM 1478 O O . TYR A 1 184 ? 17.927 17.991 -10.206 1.00 62.69 184 TYR A O 1
ATOM 1486 N N . GLU A 1 185 ? 19.052 16.216 -9.416 1.00 57.72 185 GLU A N 1
ATOM 1487 C CA . GLU A 1 185 ? 19.285 16.797 -8.086 1.00 57.72 185 GLU A CA 1
ATOM 1488 C C . GLU A 1 185 ? 20.363 17.888 -8.097 1.00 57.72 185 GLU A C 1
ATOM 1490 O O . GLU A 1 185 ? 20.221 18.899 -7.417 1.00 57.72 185 GLU A O 1
ATOM 1495 N N . ASN A 1 186 ? 21.386 17.770 -8.949 1.00 49.75 186 ASN A N 1
ATOM 1496 C CA . ASN A 1 186 ? 22.470 18.761 -9.036 1.00 49.75 186 ASN A CA 1
ATOM 1497 C C . ASN A 1 186 ? 22.043 20.127 -9.622 1.00 49.75 186 ASN A C 1
ATOM 1499 O O . ASN A 1 186 ? 22.810 21.086 -9.553 1.00 49.75 186 ASN A O 1
ATOM 1503 N N . GLY A 1 187 ? 20.843 20.235 -10.207 1.00 48.97 187 GLY A N 1
ATOM 1504 C CA . GLY A 1 187 ? 20.295 21.483 -10.761 1.00 48.97 187 GLY A CA 1
ATOM 1505 C C . GLY A 1 187 ? 19.183 22.126 -9.924 1.00 48.97 187 GLY A C 1
ATOM 1506 O O . GLY A 1 187 ? 18.777 23.253 -10.211 1.00 48.97 187 GLY A O 1
ATOM 1507 N N . GLY A 1 188 ? 18.680 21.430 -8.902 1.00 42.94 188 GLY A N 1
ATOM 1508 C CA . GLY A 1 188 ? 17.593 21.886 -8.046 1.00 42.94 188 GLY A CA 1
ATOM 1509 C C . GLY A 1 188 ? 18.079 21.977 -6.613 1.00 42.94 188 GLY A C 1
ATOM 1510 O O . GLY A 1 188 ? 18.251 20.959 -5.957 1.00 42.94 188 GLY A O 1
ATOM 1511 N N . ASN A 1 189 ? 18.288 23.200 -6.130 1.00 36.94 189 ASN A N 1
ATOM 1512 C CA . ASN A 1 189 ? 18.569 23.483 -4.730 1.00 36.94 189 ASN A CA 1
ATOM 1513 C C . ASN A 1 189 ? 17.402 22.943 -3.880 1.00 36.94 189 ASN A C 1
ATOM 1515 O O . ASN A 1 189 ? 16.400 23.634 -3.681 1.00 36.94 189 ASN A O 1
ATOM 1519 N N . HIS A 1 190 ? 17.496 21.689 -3.429 1.00 39.50 190 HIS A N 1
ATOM 1520 C CA . HIS A 1 190 ? 16.632 21.155 -2.392 1.00 39.50 190 HIS A CA 1
ATOM 1521 C C . HIS A 1 190 ? 17.011 21.899 -1.118 1.00 39.50 190 HIS A C 1
ATOM 1523 O O . HIS A 1 190 ? 17.844 21.462 -0.329 1.00 39.50 190 HIS A O 1
ATOM 1529 N N . ASN A 1 191 ? 16.354 23.036 -0.900 1.00 33.38 191 ASN A N 1
ATOM 1530 C CA . ASN A 1 191 ? 16.011 23.419 0.452 1.00 33.38 191 ASN A CA 1
ATOM 1531 C C . ASN A 1 191 ? 15.136 22.280 0.983 1.00 33.38 191 ASN A C 1
ATOM 1533 O O . ASN A 1 191 ? 13.910 22.323 0.872 1.00 33.38 191 ASN A O 1
ATOM 1537 N N . GLN A 1 192 ? 15.771 21.240 1.530 1.00 36.41 192 GLN A N 1
ATOM 1538 C CA . GLN A 1 192 ? 15.169 20.509 2.624 1.00 36.41 192 GLN A CA 1
ATOM 1539 C C . GLN A 1 192 ? 14.886 21.577 3.669 1.00 36.41 192 GLN A C 1
ATOM 1541 O O . GLN A 1 192 ? 15.772 22.050 4.377 1.00 36.41 192 GLN A O 1
ATOM 1546 N N . VAL A 1 193 ? 13.643 22.044 3.686 1.00 37.59 193 VAL A N 1
ATOM 1547 C CA . VAL A 1 193 ? 13.119 22.690 4.868 1.00 37.59 193 VAL A CA 1
ATOM 1548 C C . VAL A 1 193 ? 13.157 21.578 5.907 1.00 37.59 193 VAL A C 1
ATOM 1550 O O . VAL A 1 193 ? 12.292 20.706 5.909 1.00 37.59 193 VAL A O 1
ATOM 1553 N N . GLU A 1 194 ? 14.209 21.558 6.727 1.00 45.06 194 GLU A N 1
ATOM 1554 C CA . GLU A 1 194 ? 14.181 20.928 8.043 1.00 45.06 194 GLU A CA 1
ATOM 1555 C C . GLU A 1 194 ? 13.021 21.588 8.796 1.00 45.06 194 GLU A C 1
ATOM 1557 O O . GLU A 1 194 ? 13.135 22.651 9.405 1.00 45.06 194 GLU A O 1
ATOM 1562 N N . GLY A 1 195 ? 11.837 21.020 8.594 1.00 43.28 195 GLY A N 1
ATOM 1563 C CA . GLY A 1 195 ? 10.562 21.611 8.941 1.00 43.28 195 GLY A CA 1
ATOM 1564 C C . GLY A 1 195 ? 9.918 20.818 10.055 1.00 43.28 195 GLY A C 1
ATOM 1565 O O . GLY A 1 195 ? 9.206 19.854 9.800 1.00 43.28 195 GLY A O 1
ATOM 1566 N N . SER A 1 196 ? 10.127 21.308 11.276 1.00 53.88 196 SER A N 1
ATOM 1567 C CA . SER A 1 196 ? 9.562 20.852 12.550 1.00 53.88 196 SER A CA 1
ATOM 1568 C C . SER A 1 196 ? 10.204 19.592 13.145 1.00 53.88 196 SER A C 1
ATOM 1570 O O . SER A 1 196 ? 10.345 18.562 12.499 1.00 53.88 196 SER A O 1
ATOM 1572 N N . GLY A 1 197 ? 10.546 19.647 14.437 1.00 62.78 197 GLY A N 1
ATOM 1573 C CA . GLY A 1 197 ? 10.979 18.483 15.226 1.00 62.78 197 GLY A CA 1
ATOM 1574 C C . GLY A 1 197 ? 9.875 17.439 15.465 1.00 62.78 197 GLY A C 1
ATOM 1575 O O . GLY A 1 197 ? 10.007 16.603 16.362 1.00 62.78 197 GLY A O 1
ATOM 1576 N N . PHE A 1 198 ? 8.776 17.511 14.710 1.00 78.19 198 PHE A N 1
ATOM 1577 C CA . PHE A 1 198 ? 7.675 16.570 14.760 1.00 78.19 198 PHE A CA 1
ATOM 1578 C C . PHE A 1 198 ? 7.933 15.429 13.772 1.00 78.19 198 PHE A C 1
ATOM 1580 O O . PHE A 1 198 ? 7.925 15.599 12.557 1.00 78.19 198 PHE A O 1
ATOM 1587 N N . ASP A 1 199 ? 8.179 14.245 14.321 1.00 87.19 199 ASP A N 1
ATOM 1588 C CA . ASP A 1 199 ? 8.395 13.023 13.555 1.00 87.19 199 ASP A CA 1
ATOM 1589 C C . ASP A 1 199 ? 7.056 12.297 13.403 1.00 87.19 199 ASP A C 1
ATOM 1591 O O . ASP A 1 199 ? 6.647 11.530 14.279 1.00 87.19 199 ASP A O 1
ATOM 1595 N N . PHE A 1 200 ? 6.368 12.564 12.291 1.00 87.56 200 PHE A N 1
ATOM 1596 C CA . PHE A 1 200 ? 5.064 11.972 11.982 1.00 87.56 200 PHE A CA 1
ATOM 1597 C C . PHE A 1 200 ? 5.088 10.438 12.061 1.00 87.56 200 PHE A C 1
ATOM 1599 O O . PHE A 1 200 ? 4.192 9.832 12.641 1.00 87.56 200 PHE A O 1
ATOM 1606 N N . ASN A 1 201 ? 6.139 9.794 11.543 1.00 86.12 201 ASN A N 1
ATOM 1607 C CA . ASN A 1 201 ? 6.242 8.333 11.527 1.00 86.12 201 ASN A CA 1
ATOM 1608 C C . ASN A 1 201 ? 6.431 7.751 12.929 1.00 86.12 201 ASN A C 1
ATOM 1610 O O . ASN A 1 201 ? 5.960 6.650 13.222 1.00 86.12 201 ASN A O 1
ATOM 1614 N N . ARG A 1 202 ? 7.166 8.444 13.803 1.00 90.62 202 ARG A N 1
ATOM 1615 C CA . ARG A 1 202 ? 7.261 8.063 15.215 1.00 90.62 202 ARG A CA 1
ATOM 1616 C C . ARG A 1 202 ? 5.922 8.253 15.923 1.00 90.62 202 ARG A C 1
ATOM 1618 O O . ARG A 1 202 ? 5.472 7.308 16.562 1.00 90.62 202 ARG A O 1
ATOM 1625 N N . GLU A 1 203 ? 5.261 9.396 15.744 1.00 93.38 203 GLU A N 1
ATOM 1626 C CA . GLU A 1 203 ? 3.953 9.659 16.360 1.00 93.38 203 GLU A CA 1
ATOM 1627 C C . GLU A 1 203 ? 2.918 8.605 15.936 1.00 93.38 203 GLU A C 1
ATOM 1629 O O . GLU A 1 203 ? 2.256 8.019 16.786 1.00 93.38 203 GLU A O 1
ATOM 1634 N N . MET A 1 204 ? 2.818 8.275 14.644 1.00 93.94 204 MET A N 1
ATOM 1635 C CA . MET A 1 204 ? 1.872 7.258 14.163 1.00 93.94 204 MET A CA 1
ATOM 1636 C C . MET A 1 204 ? 2.134 5.869 14.763 1.00 93.94 204 MET A C 1
ATOM 1638 O O . MET A 1 204 ? 1.184 5.161 15.100 1.00 93.94 204 MET A O 1
ATOM 1642 N N . ARG A 1 205 ? 3.406 5.489 14.960 1.00 92.94 205 ARG A N 1
ATOM 1643 C CA . ARG A 1 205 ? 3.777 4.236 15.645 1.00 92.94 205 ARG A CA 1
ATOM 1644 C C . ARG A 1 205 ? 3.379 4.249 17.119 1.00 92.94 205 ARG A C 1
ATOM 1646 O O . ARG A 1 205 ? 2.890 3.242 17.628 1.00 92.94 205 ARG A O 1
ATOM 1653 N N . GLU A 1 206 ? 3.566 5.375 17.802 1.00 95.06 206 GLU A N 1
ATOM 1654 C CA . GLU A 1 206 ? 3.152 5.544 19.197 1.00 95.06 206 GLU A CA 1
ATOM 1655 C C . GLU A 1 206 ? 1.626 5.491 19.345 1.00 95.06 206 GLU A C 1
ATOM 1657 O O . GLU A 1 206 ? 1.125 4.808 20.242 1.00 95.06 206 GLU A O 1
ATOM 1662 N N . ILE A 1 207 ? 0.886 6.136 18.434 1.00 96.25 207 ILE A N 1
ATOM 1663 C CA . ILE A 1 207 ? -0.580 6.070 18.392 1.00 96.25 207 ILE A CA 1
ATOM 1664 C C . ILE A 1 207 ? -1.025 4.622 18.182 1.00 96.25 207 ILE A C 1
ATOM 1666 O O . ILE A 1 207 ? -1.824 4.132 18.980 1.00 96.25 207 ILE A O 1
ATOM 1670 N N . ARG A 1 208 ? -0.475 3.913 17.184 1.00 95.56 208 ARG A N 1
ATOM 1671 C CA . ARG A 1 208 ? -0.795 2.496 16.940 1.00 95.56 208 ARG A CA 1
ATOM 1672 C C . ARG A 1 208 ? -0.576 1.653 18.196 1.00 95.56 208 ARG A C 1
ATOM 1674 O O . ARG A 1 208 ? -1.486 0.964 18.643 1.00 95.56 208 ARG A O 1
ATOM 1681 N N . GLY A 1 209 ? 0.599 1.768 18.817 1.00 95.81 209 GLY A N 1
ATOM 1682 C CA . GLY A 1 209 ? 0.932 1.001 20.018 1.00 95.81 209 GLY A CA 1
ATOM 1683 C C . GLY A 1 209 ? 0.056 1.330 21.234 1.00 95.81 209 GLY A C 1
ATOM 1684 O O . GLY A 1 209 ? -0.106 0.489 22.119 1.00 95.81 209 GLY A O 1
ATOM 1685 N N . ALA A 1 210 ? -0.508 2.538 21.316 1.00 96.62 210 ALA A N 1
ATOM 1686 C CA . ALA A 1 210 ? -1.498 2.889 22.331 1.00 96.62 210 ALA A CA 1
ATOM 1687 C C . ALA A 1 210 ? -2.881 2.300 22.010 1.00 96.62 210 ALA A C 1
ATOM 1689 O O . ALA A 1 210 ? -3.509 1.734 22.904 1.00 96.62 210 ALA A O 1
ATOM 1690 N N . VAL A 1 211 ? -3.322 2.367 20.751 1.00 97.06 211 VAL A N 1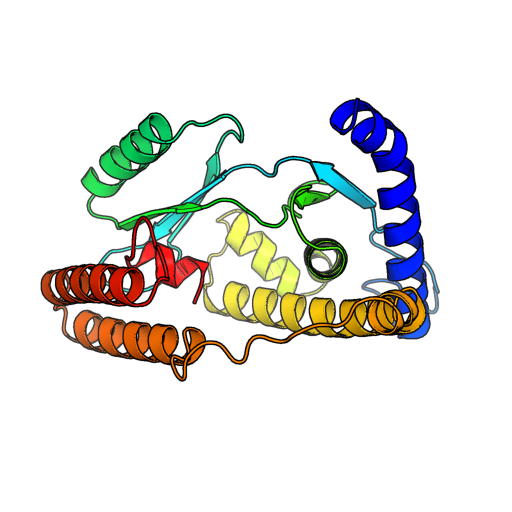
ATOM 1691 C CA . VAL A 1 211 ? -4.579 1.756 20.285 1.00 97.06 211 VAL A CA 1
ATOM 1692 C C . VAL A 1 211 ? -4.570 0.250 20.541 1.00 97.06 211 VAL A C 1
ATOM 1694 O O . VAL A 1 211 ? -5.493 -0.251 21.174 1.00 97.06 211 VAL A O 1
ATOM 1697 N N . ASP A 1 212 ? -3.495 -0.457 20.182 1.00 96.06 212 ASP A N 1
ATOM 1698 C CA . ASP A 1 212 ? -3.363 -1.898 20.441 1.00 96.06 212 ASP A CA 1
ATOM 1699 C C . ASP A 1 212 ? -3.522 -2.242 21.934 1.00 96.06 212 ASP A C 1
ATOM 1701 O O . ASP A 1 212 ? -4.124 -3.257 22.285 1.00 96.06 212 ASP A O 1
ATOM 1705 N N . LYS A 1 213 ? -3.041 -1.380 22.845 1.00 97.12 213 LYS A N 1
ATOM 1706 C CA . LYS A 1 213 ? -3.206 -1.575 24.298 1.00 97.12 213 LYS A CA 1
ATOM 1707 C C . LYS A 1 213 ? -4.650 -1.399 24.759 1.00 97.12 213 LYS A C 1
ATOM 1709 O O . LYS A 1 213 ? -5.072 -2.149 25.637 1.00 97.12 213 LYS A O 1
ATOM 1714 N N . TYR A 1 214 ? -5.376 -0.422 24.216 1.00 97.62 214 TYR A N 1
ATOM 1715 C CA . TYR A 1 214 ? -6.802 -0.246 24.506 1.00 97.62 214 TYR A CA 1
ATOM 1716 C C . TYR A 1 214 ? -7.606 -1.445 23.990 1.00 97.62 214 TYR A C 1
ATOM 1718 O O . TYR A 1 214 ? -8.370 -2.059 24.736 1.00 97.62 214 TYR A O 1
ATOM 1726 N N . LEU A 1 215 ? -7.360 -1.850 22.742 1.00 96.94 215 LEU A N 1
ATOM 1727 C CA . LEU A 1 215 ? -8.042 -2.978 22.109 1.00 96.94 215 LEU A CA 1
ATOM 1728 C C . LEU A 1 215 ? -7.777 -4.301 22.841 1.00 96.94 215 LEU A C 1
ATOM 1730 O O . LEU A 1 215 ? -8.715 -5.048 23.113 1.00 96.94 215 LEU A O 1
ATOM 1734 N N . ALA A 1 216 ? -6.541 -4.545 23.290 1.00 96.25 216 ALA A N 1
ATOM 1735 C CA . ALA A 1 216 ? -6.196 -5.721 24.094 1.00 96.25 216 ALA A CA 1
ATOM 1736 C C . ALA A 1 216 ? -6.946 -5.802 25.440 1.00 96.25 216 ALA A C 1
ATOM 1738 O O . ALA A 1 216 ? -7.039 -6.880 26.029 1.00 96.25 216 ALA A O 1
ATOM 1739 N N . ARG A 1 217 ? -7.478 -4.680 25.942 1.00 97.38 217 ARG A N 1
ATOM 1740 C CA . ARG A 1 217 ? -8.308 -4.613 27.157 1.00 97.38 217 ARG A CA 1
ATOM 1741 C C . ARG A 1 217 ? -9.811 -4.631 26.863 1.00 97.38 217 ARG A C 1
ATOM 1743 O O . ARG A 1 217 ? -10.601 -4.614 27.801 1.00 97.38 217 ARG A O 1
ATOM 1750 N N . GLY A 1 218 ? -10.210 -4.659 25.590 1.00 96.56 218 GLY A N 1
ATOM 1751 C CA . GLY A 1 218 ? -11.606 -4.519 25.168 1.00 96.56 218 GLY A CA 1
ATOM 1752 C C . GLY A 1 218 ? -12.142 -3.085 25.255 1.00 96.56 218 GLY A C 1
ATOM 1753 O O . GLY A 1 218 ? -13.350 -2.879 25.166 1.00 96.56 218 GLY A O 1
ATOM 1754 N N . GLU A 1 219 ? -11.267 -2.089 25.417 1.00 97.56 219 GLU A N 1
ATOM 1755 C CA . GLU A 1 219 ? -11.607 -0.666 25.563 1.00 97.56 219 GLU A CA 1
ATOM 1756 C C . GLU A 1 219 ? -11.783 -0.012 24.175 1.00 97.56 219 GLU A C 1
ATOM 1758 O O . GLU A 1 219 ? -11.047 0.897 23.792 1.00 97.56 219 GLU A O 1
ATOM 1763 N N . ILE A 1 220 ? -12.728 -0.529 23.376 1.00 97.00 220 ILE A N 1
ATOM 1764 C CA . ILE A 1 220 ? -12.921 -0.141 21.964 1.00 97.00 220 ILE A CA 1
ATOM 1765 C C . ILE A 1 220 ? -13.295 1.340 21.829 1.00 97.00 220 ILE A C 1
ATOM 1767 O O . ILE A 1 220 ? -12.695 2.059 21.034 1.00 97.00 220 ILE A O 1
ATOM 1771 N N . GLU A 1 221 ? -14.269 1.808 22.610 1.00 97.38 221 GLU A N 1
ATOM 1772 C CA . GLU A 1 221 ? -14.744 3.196 22.543 1.00 97.38 221 GLU A CA 1
ATOM 1773 C C . GLU A 1 221 ? -13.639 4.180 22.950 1.00 97.38 221 GLU A C 1
ATOM 1775 O O . GLU A 1 221 ? -13.454 5.209 22.307 1.00 97.38 221 GLU A O 1
ATOM 1780 N N . GLN A 1 222 ? -12.842 3.824 23.961 1.00 97.62 222 GLN A N 1
ATOM 1781 C CA . GLN A 1 222 ? -11.697 4.615 24.407 1.00 97.62 222 GLN A CA 1
ATOM 1782 C C . GLN A 1 222 ? -10.594 4.655 23.346 1.00 97.62 222 GLN A C 1
ATOM 1784 O O . GLN A 1 222 ? -9.967 5.697 23.154 1.00 97.62 222 GLN A O 1
ATOM 1789 N N . ALA A 1 223 ? -10.362 3.545 22.638 1.00 97.69 223 ALA A N 1
ATOM 1790 C CA . ALA A 1 223 ? -9.422 3.506 21.523 1.00 97.69 223 ALA A CA 1
ATOM 1791 C C . ALA A 1 223 ? -9.852 4.458 20.397 1.00 97.69 223 ALA A C 1
ATOM 1793 O O . ALA A 1 223 ? -9.029 5.200 19.861 1.00 97.69 223 ALA A O 1
ATOM 1794 N N . GLU A 1 224 ? -11.140 4.458 20.049 1.00 97.62 224 GLU A N 1
ATOM 1795 C CA . GLU A 1 224 ? -11.703 5.313 19.000 1.00 97.62 224 GLU A CA 1
ATOM 1796 C C . GLU A 1 224 ? -11.707 6.792 19.389 1.00 97.62 224 GLU A C 1
ATOM 1798 O O . GLU A 1 224 ? -11.303 7.637 18.588 1.00 97.62 224 GLU A O 1
ATOM 1803 N N . GLU A 1 225 ? -12.069 7.112 20.632 1.00 98.00 225 GLU A N 1
ATOM 1804 C CA . GLU A 1 225 ? -11.975 8.474 21.157 1.00 98.00 225 GLU A CA 1
ATOM 1805 C C . GLU A 1 225 ? -10.521 8.969 21.148 1.00 98.00 225 GLU A C 1
ATOM 1807 O O . GLU A 1 225 ? -10.239 10.083 20.703 1.00 98.00 225 GLU A O 1
ATOM 1812 N N . PHE A 1 226 ? -9.576 8.122 21.566 1.00 98.06 226 PHE A N 1
ATOM 1813 C CA . PHE A 1 226 ? -8.150 8.432 21.519 1.00 98.06 226 PHE A CA 1
ATOM 1814 C C . PHE A 1 226 ? -7.659 8.687 20.086 1.00 98.06 226 PHE A C 1
ATOM 1816 O O . PHE A 1 226 ? -6.912 9.641 19.855 1.00 98.06 226 PHE A O 1
ATOM 1823 N N . MET A 1 227 ? -8.090 7.881 19.110 1.00 98.00 227 MET A N 1
ATOM 1824 C CA . MET A 1 227 ? -7.754 8.102 17.701 1.00 98.00 227 MET A CA 1
ATOM 1825 C C . MET A 1 227 ? -8.318 9.427 17.181 1.00 98.00 227 MET A C 1
ATOM 1827 O O . MET A 1 227 ? -7.596 10.159 16.508 1.00 98.00 227 MET A O 1
ATOM 1831 N N . GLU A 1 228 ? -9.549 9.800 17.533 1.00 97.94 228 GLU A N 1
ATOM 1832 C CA . GLU A 1 228 ? -10.113 11.095 17.130 1.00 97.94 228 GLU A CA 1
ATOM 1833 C C . GLU A 1 228 ? -9.353 12.275 17.757 1.00 97.94 228 GLU A C 1
ATOM 1835 O O . GLU A 1 228 ? -8.997 13.229 17.059 1.00 97.94 228 GLU A O 1
ATOM 1840 N N . GLN A 1 229 ? -9.009 12.190 19.046 1.00 97.62 229 GLN A N 1
ATOM 1841 C CA . GLN A 1 229 ? -8.172 13.196 19.711 1.00 97.62 229 GLN A CA 1
ATOM 1842 C C . GLN A 1 229 ? -6.812 13.339 19.012 1.00 97.62 229 GLN A C 1
ATOM 1844 O O . GLN A 1 229 ? -6.335 14.451 18.763 1.00 97.62 229 GLN A O 1
ATOM 1849 N N . LYS A 1 230 ? -6.190 12.215 18.641 1.00 97.38 230 LYS A N 1
ATOM 1850 C CA . LYS A 1 230 ? -4.910 12.208 17.927 1.00 97.38 230 LYS A CA 1
ATOM 1851 C C . LYS A 1 230 ? -5.026 12.727 16.500 1.00 97.38 230 LYS A C 1
ATOM 1853 O O . LYS A 1 230 ? -4.143 13.461 16.068 1.00 97.38 230 LYS A O 1
ATOM 1858 N N . ARG A 1 231 ? -6.122 12.454 15.792 1.00 97.19 231 ARG A N 1
ATOM 1859 C CA . ARG A 1 231 ? -6.402 13.031 14.468 1.00 97.19 231 ARG A CA 1
ATOM 1860 C C . ARG A 1 231 ? -6.450 14.560 14.524 1.00 97.19 231 ARG A C 1
ATOM 1862 O O . ARG A 1 231 ? -5.857 15.224 13.677 1.00 97.19 231 ARG A O 1
ATOM 1869 N N . GLN A 1 232 ? -7.107 15.121 15.540 1.00 97.06 232 GLN A N 1
ATOM 1870 C CA . GLN A 1 232 ? -7.164 16.571 15.757 1.00 97.06 232 GLN A CA 1
ATOM 1871 C C . GLN A 1 232 ? -5.794 17.153 16.130 1.00 97.06 232 GLN A C 1
ATOM 1873 O O . GLN A 1 232 ? -5.406 18.202 15.612 1.00 97.06 232 GLN A O 1
ATOM 1878 N N . TYR A 1 233 ? -5.030 16.454 16.974 1.00 95.31 233 TYR A N 1
ATOM 1879 C CA . TYR A 1 233 ? -3.653 16.830 17.294 1.00 95.31 233 TYR A CA 1
ATOM 1880 C C . TYR A 1 233 ? -2.768 16.866 16.039 1.00 95.31 233 TYR A C 1
ATOM 1882 O O . TYR A 1 233 ? -2.101 17.868 15.788 1.00 95.31 233 TYR A O 1
ATOM 1890 N N . LEU A 1 234 ? -2.819 15.831 15.201 1.00 93.81 234 LEU A N 1
ATOM 1891 C CA . LEU A 1 234 ? -2.084 15.777 13.936 1.00 93.81 234 LEU A CA 1
ATOM 1892 C C . LEU A 1 234 ? -2.470 16.935 13.009 1.00 93.81 234 LEU A C 1
ATOM 1894 O O . LEU A 1 234 ? -1.586 17.593 12.461 1.00 93.81 234 LEU A O 1
ATOM 1898 N N . ALA A 1 235 ? -3.762 17.262 12.915 1.00 93.44 235 ALA A N 1
ATOM 1899 C CA . ALA A 1 235 ? -4.225 18.417 12.150 1.00 93.44 235 ALA A CA 1
ATOM 1900 C C . ALA A 1 235 ? -3.648 19.738 12.693 1.00 93.44 235 ALA A C 1
ATOM 1902 O O . ALA A 1 235 ? -3.237 20.592 11.908 1.00 93.44 235 ALA A O 1
ATOM 1903 N N . SER A 1 236 ? -3.534 19.890 14.020 1.00 92.69 236 SER A N 1
ATOM 1904 C CA . SER A 1 236 ? -2.895 21.063 14.641 1.00 92.69 236 SER A CA 1
ATOM 1905 C C . SER A 1 236 ? -1.394 21.175 14.335 1.00 92.69 236 SER A C 1
ATOM 1907 O O . SER A 1 236 ? -0.849 22.277 14.318 1.00 92.69 236 SER A O 1
ATOM 1909 N N . MET A 1 237 ? -0.749 20.047 14.025 1.00 89.50 237 MET A N 1
ATOM 1910 C CA . 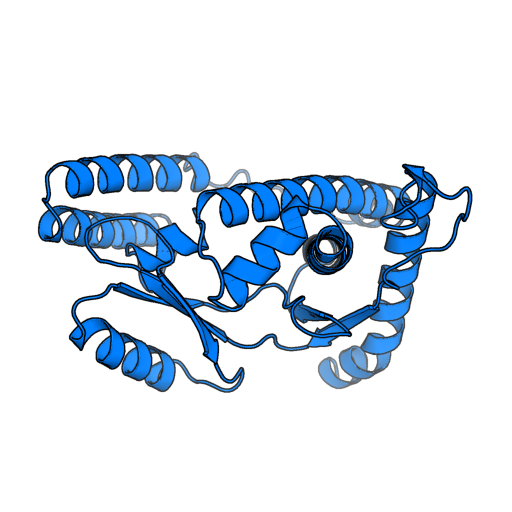MET A 1 237 ? 0.644 19.957 13.580 1.00 89.50 237 MET A CA 1
ATOM 1911 C C . MET A 1 237 ? 0.792 20.054 12.048 1.00 89.50 237 MET A C 1
ATOM 1913 O O . MET A 1 237 ? 1.892 19.896 11.530 1.00 89.50 237 MET A O 1
ATOM 1917 N N . GLY A 1 238 ? -0.296 20.317 11.311 1.00 90.44 238 GLY A N 1
ATOM 1918 C CA . GLY A 1 238 ? -0.301 20.445 9.848 1.00 90.44 238 GLY A CA 1
ATOM 1919 C C . GLY A 1 238 ? -0.479 19.131 9.078 1.00 90.44 238 GLY A C 1
ATOM 1920 O O . GLY A 1 238 ? -0.435 19.136 7.848 1.00 90.44 238 GLY A O 1
ATOM 1921 N N . HIS A 1 239 ? -0.717 18.015 9.772 1.00 90.44 239 HIS A N 1
ATOM 1922 C CA . HIS A 1 239 ? -0.942 16.697 9.182 1.00 90.44 239 HIS A CA 1
ATOM 1923 C C . HIS A 1 239 ? -2.434 16.358 9.166 1.00 90.44 239 HIS A C 1
ATOM 1925 O O . HIS A 1 239 ? -3.007 15.882 10.146 1.00 90.44 239 HIS A O 1
ATOM 1931 N N . TYR A 1 240 ? -3.082 16.602 8.032 1.00 92.50 240 TYR A N 1
ATOM 1932 C CA . TYR A 1 240 ? -4.518 16.386 7.883 1.00 92.50 240 TYR A CA 1
ATOM 1933 C C . TYR A 1 240 ? -4.829 14.932 7.523 1.00 92.50 240 TYR A C 1
ATOM 1935 O O . TYR A 1 240 ? -4.552 14.484 6.413 1.00 92.50 240 TYR A O 1
ATOM 1943 N N . ILE A 1 241 ? -5.459 14.214 8.454 1.00 92.69 241 ILE A N 1
ATOM 1944 C CA . ILE A 1 241 ? -6.018 12.876 8.231 1.00 92.69 241 ILE A CA 1
ATOM 1945 C C . ILE A 1 241 ? -7.544 12.985 8.270 1.00 92.69 241 ILE A C 1
ATOM 1947 O O . ILE A 1 241 ? -8.116 13.486 9.244 1.00 92.69 241 ILE A O 1
ATOM 1951 N N . ARG A 1 242 ? -8.213 12.515 7.208 1.00 94.56 242 ARG A N 1
ATOM 1952 C CA . ARG A 1 242 ? -9.681 12.566 7.093 1.00 94.56 242 ARG A CA 1
ATOM 1953 C C . ARG A 1 242 ? -10.357 11.721 8.170 1.00 94.56 242 ARG A C 1
ATOM 1955 O O . ARG A 1 242 ? -11.240 12.212 8.862 1.00 94.56 242 ARG A O 1
ATOM 1962 N N . LYS A 1 243 ? -9.918 10.471 8.320 1.00 94.94 243 LYS A N 1
ATOM 1963 C CA . LYS A 1 243 ? -10.481 9.488 9.250 1.00 94.94 243 LYS A CA 1
ATOM 1964 C C . LYS A 1 243 ? -9.347 8.634 9.810 1.00 94.94 243 LYS A C 1
ATOM 1966 O O . LYS A 1 243 ? -8.596 8.049 9.037 1.00 94.94 243 LYS A O 1
ATOM 1971 N N . LEU A 1 244 ? -9.211 8.606 11.135 1.00 96.75 244 LEU A N 1
ATOM 1972 C CA . LEU A 1 244 ? -8.217 7.801 11.846 1.00 96.75 244 LEU A CA 1
ATOM 1973 C C . LEU A 1 244 ? -8.961 6.757 12.683 1.00 96.75 244 LEU A C 1
ATOM 1975 O O . LEU A 1 244 ? -9.625 7.104 13.653 1.00 96.75 244 LEU A O 1
ATOM 1979 N N . ASN A 1 245 ? -8.907 5.497 12.260 1.00 96.94 245 ASN A N 1
ATOM 1980 C CA . ASN A 1 245 ? -9.593 4.371 12.897 1.00 96.94 245 ASN A CA 1
ATOM 1981 C C . ASN A 1 245 ? -8.794 3.067 12.700 1.00 96.94 245 ASN A C 1
ATOM 1983 O O . ASN A 1 245 ? -7.700 3.074 12.137 1.00 96.94 245 ASN A O 1
ATOM 1987 N N . GLN A 1 246 ? -9.345 1.929 13.124 1.00 96.81 246 GLN A N 1
ATOM 1988 C CA . GLN A 1 246 ? -8.717 0.614 12.960 1.00 96.81 246 GLN A CA 1
ATOM 1989 C C . GLN A 1 246 ? -8.444 0.296 11.482 1.00 96.81 246 GLN A C 1
ATOM 1991 O O . GLN A 1 246 ? -7.362 -0.183 11.166 1.00 96.81 246 GLN A O 1
ATOM 1996 N N . ALA A 1 247 ? -9.363 0.639 10.569 1.00 96.31 247 ALA A N 1
ATOM 1997 C CA . ALA A 1 247 ? -9.174 0.440 9.128 1.00 96.31 247 ALA A CA 1
ATOM 1998 C C . ALA A 1 247 ? -8.024 1.283 8.556 1.00 96.31 247 ALA A C 1
ATOM 2000 O O . ALA A 1 247 ? -7.281 0.800 7.708 1.00 96.31 247 ALA A O 1
ATOM 2001 N N . TYR A 1 248 ? -7.817 2.501 9.068 1.00 95.69 248 TYR A N 1
ATOM 2002 C CA . TYR A 1 248 ? -6.643 3.308 8.736 1.00 95.69 248 TYR A CA 1
ATOM 2003 C C . TYR A 1 248 ? -5.348 2.587 9.101 1.00 95.69 248 TYR A C 1
ATOM 2005 O O . TYR A 1 248 ? -4.464 2.450 8.260 1.00 95.69 248 TYR A O 1
ATOM 2013 N N . PHE A 1 249 ? -5.232 2.101 10.337 1.00 94.31 249 PHE A N 1
ATOM 2014 C CA . PHE A 1 249 ? -4.024 1.403 10.781 1.00 94.31 249 PHE A CA 1
ATOM 2015 C C . PHE A 1 249 ? -3.858 0.022 10.144 1.00 94.31 249 PHE A C 1
ATOM 2017 O O . PHE A 1 249 ? -2.730 -0.423 9.961 1.00 94.31 249 PHE A O 1
ATOM 2024 N N . ALA A 1 250 ? -4.954 -0.645 9.791 1.00 91.00 250 ALA A N 1
ATOM 2025 C CA . ALA A 1 250 ? -4.921 -1.922 9.092 1.00 91.00 250 ALA A CA 1
ATOM 2026 C C . ALA A 1 250 ? -4.351 -1.796 7.671 1.00 91.00 250 ALA A C 1
ATOM 2028 O O . ALA A 1 250 ? -3.775 -2.757 7.178 1.00 91.00 250 ALA A O 1
ATOM 2029 N N . PHE A 1 251 ? -4.509 -0.631 7.032 1.00 89.62 251 PHE A N 1
ATOM 2030 C CA . PHE A 1 251 ? -4.004 -0.378 5.682 1.00 89.62 251 PHE A CA 1
ATOM 2031 C C . PHE A 1 251 ? -2.650 0.342 5.658 1.00 89.62 251 PHE A C 1
ATOM 2033 O O . PHE A 1 251 ? -1.792 0.022 4.845 1.00 89.62 251 PHE A O 1
ATOM 2040 N N . HIS A 1 252 ? -2.448 1.338 6.525 1.00 83.81 252 HIS A N 1
ATOM 2041 C CA . HIS A 1 252 ? -1.258 2.197 6.495 1.00 83.81 252 HIS A CA 1
ATOM 2042 C C . HIS A 1 252 ? -0.143 1.793 7.466 1.00 83.81 252 HIS A C 1
ATOM 2044 O O . HIS A 1 252 ? 0.915 2.428 7.444 1.00 83.81 252 HIS A O 1
ATOM 2050 N N . GLY A 1 253 ? -0.387 0.852 8.381 1.00 65.50 253 GLY A N 1
ATOM 2051 C CA . GLY A 1 253 ? 0.472 0.642 9.547 1.00 65.50 253 GLY A CA 1
ATOM 2052 C C . GLY A 1 253 ? 1.011 -0.758 9.724 1.00 65.50 253 GLY A C 1
ATOM 2053 O O . GLY A 1 253 ? 0.606 -1.681 8.998 1.00 65.50 253 GLY A O 1
#

Secondary structure (DSSP, 8-state):
-HHHHHHHHHHHHHHHHHHHHHHHHHHTT---TTTTT------SSPP-EEEE-PPEEEEEE-SSSS---EEEEE-TT--HHHHHHHHHHHHTTTSEEEEEE-SEETTSSSEEEETTS-HHHHHHHHHHHHHHHHHTTSHHHHHHHHHHTTSS--HHHHHHHHHHHHHHHHHHHHHHHHHHHHHHHTTS--------S--HHHHHHHHHHHHHHHHHTT-HHHHHHHHHHHHHHHHHTT---S--SHHHHHHH-

Foldseek 3Di:
DVVVVCVVCFVVLQVVLLVLLQVLCLVVVNAALCVVPDVDNHRPPRQGEGADFFFKKKFKAALLAQAGPDIDTHHSPDDPVNQVVVQVVSVVVRIHIDTGGDQWALVDVVIYGHNPDDPLSRQLRSQLSVLLVRCCSPPLSVVVVCCNVVNDNDRVSVVVSSVVSNVVSNVSSVVSCVVPPVVVPVVDPPPPVPDDPDDPVVLVVVLNVVLRVCSVVVVSVVNQVSQVVVQVVCVVVVRHDPHGGSSCSNPPD